Protein AF-A0A947BK69-F1 (afdb_monomer)

Nearest PDB structures (foldseek):
  6e18-assembly1_A  TM=4.784E-01  e=8.591E+00  Chlamydomonas reinhardtii
  7s01-assembly1_c  TM=2.244E-01  e=2.567E+00  Bacillus phage AR9
  7yo5-assembly1_B  TM=2.007E-01  e=5.629E+00  Homo sapiens

Mean predicted aligned error: 13.95 Å

pLDDT: mean 77.67, std 15.51, range [32.97, 96.19]

Structure (mmCIF, N/CA/C/O backbone):
data_AF-A0A947BK69-F1
#
_entry.id   AF-A0A947BK69-F1
#
loop_
_atom_site.group_PDB
_atom_site.id
_atom_site.type_symbol
_atom_site.label_atom_id
_atom_site.label_alt_id
_atom_site.label_comp_id
_atom_site.label_asym_id
_atom_site.label_entity_id
_atom_site.label_seq_id
_atom_site.pdbx_PDB_ins_code
_atom_site.Cartn_x
_atom_site.Cartn_y
_atom_site.Cartn_z
_atom_site.occupancy
_atom_site.B_iso_or_equiv
_atom_site.auth_seq_id
_atom_site.auth_comp_id
_atom_site.auth_asym_id
_atom_site.auth_atom_id
_atom_site.pdbx_PDB_model_num
ATOM 1 N N . MET A 1 1 ? 27.038 9.697 -38.329 1.00 63.16 1 MET A N 1
ATOM 2 C CA . MET A 1 1 ? 27.499 10.949 -37.686 1.00 63.16 1 MET A CA 1
ATOM 3 C C . MET A 1 1 ? 26.611 11.322 -36.499 1.00 63.16 1 MET A C 1
ATOM 5 O O . MET A 1 1 ? 27.131 11.434 -35.401 1.00 63.16 1 MET A O 1
ATOM 9 N N . TRP A 1 2 ? 25.287 11.364 -36.684 1.00 84.88 2 TRP A N 1
ATOM 10 C CA . TRP A 1 2 ? 24.304 11.754 -35.661 1.00 84.88 2 TRP A CA 1
ATOM 11 C C . TRP A 1 2 ? 24.394 11.018 -34.306 1.00 84.88 2 TRP A C 1
ATOM 13 O O . TRP A 1 2 ? 24.417 11.670 -33.269 1.00 84.88 2 TRP A O 1
ATOM 23 N N . LEU A 1 3 ? 24.540 9.686 -34.290 1.00 87.12 3 LEU A N 1
ATOM 24 C CA . LEU A 1 3 ? 24.604 8.916 -33.034 1.00 87.12 3 LEU A CA 1
ATOM 25 C C . LEU A 1 3 ? 25.817 9.278 -32.157 1.00 87.12 3 LEU A C 1
ATOM 27 O O . LEU A 1 3 ? 25.705 9.318 -30.937 1.00 87.12 3 LEU A O 1
ATOM 31 N N . LYS A 1 4 ? 26.970 9.574 -32.772 1.00 90.00 4 LYS A N 1
ATOM 32 C CA . LYS A 1 4 ? 28.172 9.988 -32.032 1.00 90.00 4 LYS A CA 1
ATOM 33 C C . LYS A 1 4 ? 27.940 11.341 -31.363 1.00 90.00 4 LYS A C 1
ATOM 35 O O . LYS A 1 4 ? 28.176 11.471 -30.171 1.00 90.00 4 LYS A O 1
ATOM 40 N N . THR A 1 5 ? 27.403 12.306 -32.111 1.00 91.06 5 THR A N 1
ATOM 41 C CA . THR A 1 5 ? 27.054 13.632 -31.585 1.00 91.06 5 THR A CA 1
ATOM 42 C C . THR A 1 5 ? 26.039 13.534 -30.449 1.00 91.06 5 THR A C 1
ATOM 44 O O . THR A 1 5 ? 26.241 14.149 -29.408 1.00 91.06 5 THR A O 1
ATOM 47 N N . TYR A 1 6 ? 24.992 12.718 -30.615 1.00 91.38 6 TYR A N 1
ATOM 48 C CA . TYR A 1 6 ? 23.995 12.472 -29.574 1.00 91.38 6 TYR A CA 1
ATOM 49 C C . TYR A 1 6 ? 24.637 11.959 -28.278 1.00 91.38 6 TYR A C 1
ATOM 51 O O . TYR A 1 6 ? 24.407 12.534 -27.216 1.00 91.38 6 TYR A O 1
ATOM 59 N N . LEU A 1 7 ? 25.482 10.926 -28.362 1.00 92.44 7 LEU A N 1
ATOM 60 C CA . LEU A 1 7 ? 26.158 10.350 -27.194 1.00 92.44 7 LEU A CA 1
ATOM 61 C C . LEU A 1 7 ? 27.117 11.338 -26.526 1.00 92.44 7 LEU A C 1
ATOM 63 O O . LEU A 1 7 ? 27.185 11.383 -25.304 1.00 92.44 7 LEU A O 1
ATOM 67 N N . THR A 1 8 ? 27.838 12.150 -27.300 1.00 92.88 8 THR A N 1
ATOM 68 C CA . THR A 1 8 ? 28.740 13.163 -26.739 1.00 92.88 8 THR A CA 1
ATOM 69 C C . THR A 1 8 ? 27.967 14.252 -25.998 1.00 92.88 8 THR A C 1
ATOM 71 O O . THR A 1 8 ? 28.313 14.577 -24.867 1.00 92.88 8 THR A O 1
ATOM 74 N N . VAL A 1 9 ? 26.901 14.791 -26.598 1.00 92.56 9 VAL A N 1
ATOM 75 C CA . VAL A 1 9 ? 26.090 15.851 -25.977 1.00 92.56 9 VAL A CA 1
ATOM 76 C C . VAL A 1 9 ? 25.384 15.332 -24.725 1.00 92.56 9 VAL A C 1
ATOM 78 O O . VAL A 1 9 ? 25.485 15.950 -23.667 1.00 92.56 9 VAL A O 1
ATOM 81 N N . THR A 1 10 ? 24.718 14.178 -24.821 1.00 92.12 10 THR A N 1
ATOM 82 C CA . THR A 1 10 ? 24.014 13.579 -23.676 1.00 92.12 10 THR A CA 1
ATOM 83 C C . THR A 1 10 ? 24.971 13.105 -22.588 1.00 92.12 10 THR A C 1
ATOM 85 O O . THR A 1 10 ? 24.663 13.270 -21.414 1.00 92.12 10 THR A O 1
ATOM 88 N N . GLY A 1 11 ? 26.159 12.609 -22.943 1.00 91.88 11 GLY A N 1
ATOM 89 C CA . GLY A 1 11 ? 27.191 12.210 -21.984 1.00 91.88 11 GLY A CA 1
ATOM 90 C C . GLY A 1 11 ? 27.771 13.389 -21.202 1.00 91.88 11 GLY A C 1
ATOM 91 O O . GLY A 1 11 ? 27.874 13.318 -19.979 1.00 91.88 11 GLY A O 1
ATOM 92 N N . ILE A 1 12 ? 28.088 14.502 -21.877 1.00 93.69 12 ILE A N 1
ATOM 93 C CA . ILE A 1 12 ? 28.533 15.735 -21.203 1.00 93.69 12 ILE A CA 1
ATOM 94 C C . ILE A 1 12 ? 27.412 16.276 -20.307 1.00 93.69 12 ILE A C 1
ATOM 96 O O . ILE A 1 12 ? 27.657 16.604 -19.147 1.00 93.69 12 ILE A O 1
ATOM 100 N N . GLY A 1 13 ? 26.176 16.320 -20.813 1.00 90.12 13 GLY A N 1
ATOM 101 C CA . GLY A 1 13 ? 25.014 16.750 -20.036 1.00 90.12 13 GLY A CA 1
ATOM 102 C C . GLY A 1 13 ? 24.770 15.880 -18.801 1.00 90.12 13 GLY A C 1
ATOM 103 O O . GLY A 1 13 ? 24.524 16.409 -17.722 1.00 90.12 13 GLY A O 1
ATOM 104 N N . ALA A 1 14 ? 24.902 14.558 -18.932 1.00 92.19 14 ALA A N 1
ATOM 105 C CA . ALA A 1 14 ? 24.764 13.615 -17.830 1.00 92.19 14 ALA A CA 1
ATOM 106 C C . ALA A 1 14 ? 25.839 13.829 -16.759 1.00 92.19 14 ALA A C 1
ATOM 108 O O . ALA A 1 14 ? 25.525 13.861 -15.571 1.00 92.19 14 ALA A O 1
ATOM 109 N N . LEU A 1 15 ? 27.093 14.026 -17.178 1.00 93.56 15 LEU A N 1
ATOM 110 C CA . LEU A 1 15 ? 28.200 14.309 -16.269 1.00 93.56 15 LEU A CA 1
ATOM 111 C C . LEU A 1 15 ? 27.957 15.605 -15.490 1.00 93.56 15 LEU A C 1
ATOM 113 O O . LEU A 1 15 ? 28.126 15.617 -14.275 1.00 93.56 15 LEU A O 1
ATOM 117 N N . LEU A 1 16 ? 27.506 16.669 -16.159 1.00 91.44 16 LEU A N 1
ATOM 118 C CA . LEU A 1 16 ? 27.169 17.934 -15.502 1.00 91.44 16 LEU A CA 1
ATOM 119 C C . LEU A 1 16 ? 25.990 17.788 -14.533 1.00 91.44 16 LEU A C 1
ATOM 121 O O . LEU A 1 16 ? 26.061 18.300 -13.419 1.00 91.44 16 LEU A O 1
ATOM 125 N N . ALA A 1 17 ? 24.936 17.070 -14.930 1.00 90.06 17 ALA A N 1
ATOM 126 C CA . ALA A 1 17 ? 23.761 16.844 -14.092 1.00 90.06 17 ALA A CA 1
ATOM 127 C C . ALA A 1 17 ? 24.101 16.064 -12.810 1.00 90.06 17 ALA A C 1
ATOM 129 O O . ALA A 1 17 ? 23.580 16.380 -11.742 1.00 90.06 17 ALA A O 1
ATOM 130 N N . LEU A 1 18 ? 24.990 15.069 -12.907 1.00 90.00 18 LEU A N 1
ATOM 131 C CA . LEU A 1 18 ? 25.420 14.253 -11.770 1.00 90.00 18 LEU A CA 1
ATOM 132 C C . LEU A 1 18 ? 26.462 14.961 -10.892 1.00 90.00 18 LEU A C 1
ATOM 134 O O . LEU A 1 18 ? 26.387 14.866 -9.670 1.00 90.00 18 LEU A O 1
ATOM 138 N N . ALA A 1 19 ? 27.420 15.675 -11.492 1.00 92.12 19 ALA A N 1
ATOM 139 C CA . ALA A 1 19 ? 28.472 16.381 -10.758 1.00 92.12 19 ALA A CA 1
ATOM 140 C C . ALA A 1 19 ? 27.959 17.654 -10.068 1.00 92.12 19 ALA A C 1
ATOM 142 O O . ALA A 1 19 ? 28.437 18.008 -8.991 1.00 92.12 19 ALA A O 1
ATOM 143 N N . PHE A 1 20 ? 26.968 18.328 -10.661 1.00 92.88 20 PHE A N 1
ATOM 144 C CA . PHE A 1 20 ? 26.395 19.570 -10.145 1.00 92.88 20 PHE A CA 1
ATOM 145 C C . PHE A 1 20 ? 24.858 19.494 -10.081 1.00 92.88 20 PHE A C 1
ATOM 147 O O . PHE A 1 20 ? 24.175 20.184 -10.844 1.00 92.88 20 PHE A O 1
ATOM 154 N N . PRO A 1 21 ? 24.277 18.724 -9.137 1.00 86.75 21 PRO A N 1
ATOM 155 C CA . PRO A 1 21 ? 22.821 18.556 -9.031 1.00 86.75 21 PRO A CA 1
ATOM 156 C C . PRO A 1 21 ? 22.069 19.880 -8.843 1.00 86.75 21 PRO A C 1
ATOM 158 O O . PRO A 1 21 ? 20.949 20.050 -9.325 1.00 86.75 21 PRO A O 1
ATOM 161 N N . TRP A 1 22 ? 22.710 20.859 -8.194 1.00 87.75 22 TRP A N 1
ATOM 162 C CA . TRP A 1 22 ? 22.161 22.203 -8.011 1.00 87.75 22 TRP A CA 1
ATOM 163 C C . TRP A 1 22 ? 21.864 22.917 -9.337 1.00 87.75 22 TRP A C 1
ATOM 165 O O . TRP A 1 22 ? 20.921 23.698 -9.410 1.00 87.75 22 TRP A O 1
ATOM 175 N N . LEU A 1 23 ? 22.611 22.619 -10.406 1.00 86.62 23 LEU A N 1
ATOM 176 C CA . LEU A 1 23 ? 22.393 23.208 -11.729 1.00 86.62 23 LEU A CA 1
ATOM 177 C C . LEU A 1 23 ? 21.042 22.779 -12.323 1.00 86.62 23 LEU A C 1
ATOM 179 O O . LEU A 1 23 ? 20.349 23.594 -12.927 1.00 86.62 23 LEU A O 1
ATOM 183 N N . VAL A 1 24 ? 20.649 21.517 -12.111 1.00 84.38 24 VAL A N 1
ATOM 184 C CA . VAL A 1 24 ? 19.343 20.982 -12.534 1.00 84.38 24 VAL A CA 1
ATOM 185 C C . VAL A 1 24 ? 18.223 21.671 -11.759 1.00 84.38 24 VAL A C 1
ATOM 187 O O . VAL A 1 24 ? 17.235 22.097 -12.353 1.00 84.38 24 VAL A O 1
ATOM 190 N N . ILE A 1 25 ? 18.406 21.836 -10.445 1.00 86.50 25 ILE A N 1
ATOM 191 C CA . ILE A 1 25 ? 17.441 22.494 -9.557 1.00 86.50 25 ILE A CA 1
ATOM 192 C C . ILE A 1 25 ? 17.257 23.960 -9.967 1.00 86.50 25 ILE A C 1
ATOM 194 O O . ILE A 1 25 ? 16.141 24.377 -10.264 1.00 86.50 25 ILE A O 1
ATOM 198 N N . MET A 1 26 ? 18.345 24.727 -10.063 1.00 86.31 26 MET A N 1
ATOM 199 C CA . MET A 1 26 ? 18.310 26.130 -10.496 1.00 86.31 26 MET A CA 1
ATOM 200 C C . MET A 1 26 ? 17.734 26.281 -11.902 1.00 86.31 26 MET A C 1
ATOM 202 O O . MET A 1 26 ? 16.948 27.194 -12.144 1.00 86.31 26 MET A O 1
ATOM 206 N N . GLY A 1 27 ? 18.079 25.366 -12.812 1.00 82.69 27 GLY A N 1
ATOM 207 C CA . GLY A 1 27 ? 17.488 25.297 -14.141 1.00 82.69 27 GLY A CA 1
ATOM 208 C C . GLY A 1 27 ? 15.975 25.138 -14.059 1.00 82.69 27 GLY A C 1
ATOM 209 O O . GLY A 1 27 ? 15.256 25.931 -14.646 1.00 82.69 27 GLY A O 1
ATOM 210 N N . MET A 1 28 ? 15.479 24.188 -13.269 1.00 85.50 28 MET A N 1
ATOM 211 C CA . MET A 1 28 ? 14.044 23.937 -13.135 1.00 85.50 28 MET A CA 1
ATOM 212 C C . MET A 1 28 ? 13.287 25.113 -12.497 1.00 85.50 28 MET A C 1
ATOM 214 O O . MET A 1 28 ? 12.152 25.375 -12.887 1.00 85.50 28 MET A O 1
ATOM 218 N N . PHE A 1 29 ? 13.921 25.850 -11.578 1.00 84.38 29 PHE A N 1
ATOM 219 C CA . PHE A 1 29 ? 13.337 27.039 -10.946 1.00 84.38 29 PHE A CA 1
ATOM 220 C C . PHE A 1 29 ? 13.377 28.300 -11.823 1.00 84.38 29 PHE A C 1
ATOM 222 O O . PHE A 1 29 ? 12.406 29.051 -11.826 1.00 84.38 29 PHE A O 1
ATOM 229 N N . MET A 1 30 ? 14.466 28.562 -12.559 1.00 82.25 30 MET A N 1
ATOM 230 C CA . MET A 1 30 ? 14.578 29.769 -13.396 1.00 82.25 30 MET A CA 1
ATOM 231 C C . MET A 1 30 ? 13.942 29.593 -14.777 1.00 82.25 30 MET A C 1
ATOM 233 O O . MET A 1 30 ? 13.304 30.514 -15.277 1.00 82.25 30 MET A O 1
ATOM 237 N N . LEU A 1 31 ? 14.125 28.427 -15.402 1.00 77.00 31 LEU A N 1
ATOM 238 C CA . LEU A 1 31 ? 13.699 28.103 -16.762 1.00 77.00 31 LEU A CA 1
ATOM 239 C C . LEU A 1 31 ? 13.379 26.598 -16.835 1.00 77.00 31 LEU A C 1
ATOM 241 O O . LEU A 1 31 ? 14.235 25.777 -17.170 1.00 77.00 31 LEU A O 1
ATOM 245 N N . VAL A 1 32 ? 12.125 26.245 -16.538 1.00 84.56 32 VAL A N 1
ATOM 246 C CA . VAL A 1 32 ? 11.612 24.861 -16.442 1.00 84.56 32 VAL A CA 1
ATOM 247 C C . VAL A 1 32 ? 12.148 23.933 -17.546 1.00 84.56 32 VAL A C 1
ATOM 249 O O . VAL A 1 32 ? 12.572 22.814 -17.262 1.00 84.56 32 VAL A O 1
ATOM 252 N N . ILE A 1 33 ? 12.187 24.404 -18.800 1.00 87.56 33 ILE A N 1
ATOM 253 C CA . ILE A 1 33 ? 12.610 23.612 -19.968 1.00 87.56 33 ILE A CA 1
ATOM 254 C C . ILE A 1 33 ? 14.108 23.222 -19.901 1.00 87.56 33 ILE A C 1
ATOM 256 O O . ILE A 1 33 ? 14.391 22.024 -19.924 1.00 87.56 33 ILE A O 1
ATOM 260 N N . PRO A 1 34 ? 15.081 24.152 -19.789 1.00 82.94 34 PRO A N 1
ATOM 261 C CA . PRO A 1 34 ? 16.492 23.823 -19.561 1.00 82.94 34 PRO A CA 1
ATOM 262 C C . PRO A 1 34 ? 16.757 22.867 -18.395 1.00 82.94 34 PRO A C 1
ATOM 264 O O . PRO A 1 34 ? 17.550 21.936 -18.546 1.00 82.94 34 PRO A O 1
ATOM 267 N N . GLY A 1 35 ? 16.084 23.067 -17.256 1.00 85.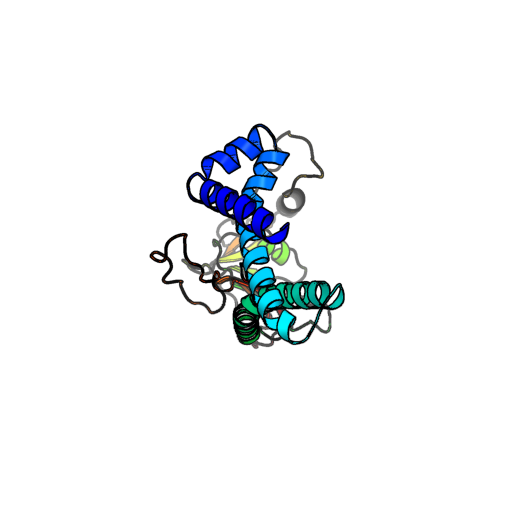12 35 GLY A N 1
ATOM 268 C CA . GLY A 1 35 ? 16.214 22.180 -16.096 1.00 85.12 35 GLY A CA 1
ATOM 269 C C . GLY A 1 35 ? 15.761 20.754 -16.401 1.00 85.12 35 GLY A C 1
ATOM 270 O O . GLY A 1 35 ? 16.471 19.797 -16.099 1.00 85.12 35 GLY A O 1
ATOM 271 N N . LEU A 1 36 ? 14.617 20.612 -17.073 1.00 89.25 36 LEU A N 1
ATOM 272 C CA . LEU A 1 36 ? 14.061 19.318 -17.461 1.00 89.25 36 LEU A CA 1
ATOM 273 C C . LEU A 1 36 ? 14.930 18.602 -18.503 1.00 89.25 36 LEU A C 1
ATOM 275 O O . LEU A 1 36 ? 15.205 17.413 -18.351 1.00 89.25 36 LEU A O 1
ATOM 279 N N . ILE A 1 37 ? 15.423 19.322 -19.518 1.00 89.06 37 ILE A N 1
ATOM 280 C CA . ILE A 1 37 ? 16.342 18.766 -20.523 1.00 89.06 37 ILE A CA 1
ATOM 281 C C . ILE A 1 37 ? 17.592 18.219 -19.835 1.00 89.06 37 ILE A C 1
ATOM 283 O O . ILE A 1 37 ? 17.970 17.076 -20.083 1.00 89.06 37 ILE A O 1
ATOM 287 N N . LEU A 1 38 ? 18.211 19.006 -18.952 1.00 88.94 38 LEU A N 1
ATOM 288 C CA . LEU A 1 38 ? 19.420 18.593 -18.249 1.00 88.94 38 LEU A CA 1
ATOM 289 C C . LEU A 1 38 ? 19.161 17.418 -17.296 1.00 88.94 38 LEU A C 1
ATOM 291 O O . LEU A 1 38 ? 19.954 16.480 -17.262 1.00 88.94 38 LEU A O 1
ATOM 295 N N . GLY A 1 39 ? 18.034 17.429 -16.580 1.00 88.06 39 GLY A N 1
ATOM 296 C CA . GLY A 1 39 ? 17.620 16.330 -15.706 1.00 88.06 39 GLY A CA 1
ATOM 297 C C . GLY A 1 39 ? 17.385 15.014 -16.456 1.00 88.06 39 GLY A C 1
ATOM 298 O O . GLY A 1 39 ? 17.632 13.943 -15.909 1.00 88.06 39 GLY A O 1
ATOM 299 N N . MET A 1 40 ? 16.976 15.073 -17.727 1.00 92.44 40 MET A N 1
ATOM 300 C CA . MET A 1 40 ? 16.801 13.890 -18.576 1.00 92.44 40 MET A CA 1
ATOM 301 C C . MET A 1 40 ? 18.101 13.382 -19.218 1.00 92.44 40 MET A C 1
ATOM 303 O O . MET A 1 40 ? 18.118 12.246 -19.695 1.00 92.44 40 MET A O 1
ATOM 307 N N . MET A 1 41 ? 19.190 14.163 -19.234 1.00 92.44 41 MET A N 1
ATOM 308 C CA . MET A 1 41 ? 20.443 13.789 -19.915 1.00 92.44 41 MET A CA 1
ATOM 309 C C . MET A 1 41 ? 21.052 12.462 -19.431 1.00 92.44 41 MET A C 1
ATOM 311 O O . MET A 1 41 ? 21.413 11.659 -20.294 1.00 92.44 41 MET A O 1
ATOM 315 N N . PRO A 1 42 ? 21.131 12.157 -18.116 1.00 92.31 42 PRO A N 1
ATOM 316 C CA . PRO A 1 42 ? 21.613 10.855 -17.645 1.00 92.31 42 PRO A CA 1
ATOM 317 C C . PRO A 1 42 ? 20.817 9.678 -18.215 1.00 92.31 42 PRO A C 1
ATOM 319 O O . PRO A 1 42 ? 21.396 8.717 -18.723 1.00 92.31 42 PRO A O 1
ATOM 322 N N . THR A 1 43 ? 19.488 9.780 -18.208 1.00 91.94 43 THR A N 1
ATOM 323 C CA . THR A 1 43 ? 18.600 8.753 -18.762 1.00 91.94 43 THR A CA 1
ATOM 324 C C . THR A 1 43 ? 18.769 8.647 -20.277 1.00 91.94 43 THR A C 1
ATOM 326 O O . THR A 1 43 ? 18.975 7.556 -20.804 1.00 91.94 43 THR A O 1
ATOM 329 N N . ALA A 1 44 ? 18.757 9.775 -20.990 1.00 92.50 44 ALA A N 1
ATOM 330 C CA . ALA A 1 44 ? 18.924 9.826 -22.441 1.00 92.50 44 ALA A CA 1
ATOM 331 C C . ALA A 1 44 ? 20.266 9.224 -22.898 1.00 92.50 44 ALA A C 1
ATOM 333 O O . ALA A 1 44 ? 20.320 8.518 -23.911 1.00 92.50 44 ALA A O 1
ATOM 334 N N . PHE A 1 45 ? 21.337 9.458 -22.133 1.00 94.94 45 PHE A N 1
ATOM 335 C CA . PHE A 1 45 ? 22.656 8.886 -22.379 1.00 94.94 45 PHE A CA 1
ATOM 336 C C . PHE A 1 45 ? 22.669 7.366 -22.182 1.00 94.94 45 PHE A C 1
ATOM 338 O O . PHE A 1 45 ? 23.142 6.647 -23.063 1.00 94.94 45 PHE A O 1
ATOM 345 N N . LEU A 1 46 ? 22.093 6.862 -21.082 1.00 94.50 46 LEU A N 1
ATOM 346 C CA . LEU A 1 46 ? 21.993 5.420 -20.819 1.00 94.50 46 LEU A CA 1
ATOM 347 C C . LEU A 1 46 ? 21.214 4.688 -21.919 1.00 94.50 46 LEU A C 1
ATOM 349 O O . LEU A 1 46 ? 21.694 3.686 -22.450 1.00 94.50 46 LEU A O 1
ATOM 353 N N . TYR A 1 47 ? 20.055 5.218 -22.319 1.00 93.62 47 TYR A N 1
ATOM 354 C CA . TYR A 1 47 ? 19.285 4.670 -23.439 1.00 93.62 47 TYR A CA 1
ATOM 355 C C . TYR A 1 47 ? 20.087 4.711 -24.745 1.00 93.62 47 TYR A C 1
ATOM 357 O O . TYR A 1 47 ? 20.085 3.744 -25.506 1.00 93.62 47 TYR A O 1
ATOM 365 N N . GLY A 1 48 ? 20.829 5.796 -24.982 1.00 93.50 48 GLY A N 1
ATOM 366 C CA . GLY A 1 48 ? 21.720 5.937 -26.129 1.00 93.50 48 GLY A CA 1
ATOM 367 C C . GLY A 1 48 ? 22.830 4.893 -26.182 1.00 93.50 48 GLY A C 1
ATOM 368 O O . GLY A 1 48 ? 23.098 4.349 -27.253 1.00 93.50 48 GLY A O 1
ATOM 369 N N . LEU A 1 49 ? 23.480 4.613 -25.049 1.00 95.69 49 LEU A N 1
ATOM 370 C CA . LEU A 1 49 ? 24.556 3.625 -24.955 1.00 95.69 49 LEU A CA 1
ATOM 371 C C . LEU A 1 49 ? 24.050 2.217 -25.262 1.00 95.69 49 LEU A C 1
ATOM 373 O O . LEU A 1 49 ? 24.645 1.518 -26.084 1.00 95.69 49 LEU A O 1
ATOM 377 N N . VAL A 1 50 ? 22.930 1.825 -24.648 1.00 95.25 50 VAL A N 1
ATOM 378 C CA . VAL A 1 50 ? 22.309 0.516 -24.887 1.00 95.25 50 VAL A CA 1
ATOM 379 C C . VAL A 1 50 ? 21.870 0.399 -26.348 1.00 95.25 50 VAL A C 1
ATOM 381 O O . VAL A 1 50 ? 22.209 -0.582 -27.010 1.00 95.25 50 VAL A O 1
ATOM 384 N N . PHE A 1 51 ? 21.223 1.432 -26.897 1.00 95.19 51 PHE A N 1
ATOM 385 C CA . PHE A 1 51 ? 20.842 1.475 -28.309 1.00 95.19 51 PHE A CA 1
ATOM 386 C C . PHE A 1 51 ? 22.044 1.351 -29.246 1.00 95.19 51 PHE A C 1
ATOM 388 O O . PHE A 1 51 ? 22.004 0.580 -30.204 1.00 95.19 51 PHE A O 1
ATOM 395 N N . ALA A 1 52 ? 23.129 2.083 -28.982 1.00 94.50 52 ALA A N 1
ATOM 396 C CA . ALA A 1 52 ? 24.338 2.029 -29.793 1.00 94.50 52 ALA A CA 1
ATOM 397 C C . ALA A 1 52 ? 24.986 0.638 -29.757 1.00 94.50 52 ALA A C 1
ATOM 399 O O . ALA A 1 52 ? 25.373 0.129 -30.810 1.00 94.50 52 ALA A O 1
ATOM 400 N N . GLY A 1 53 ? 25.053 0.013 -28.577 1.00 94.50 53 GLY A N 1
ATOM 401 C CA . GLY A 1 53 ? 25.569 -1.345 -28.406 1.00 94.50 53 GLY A CA 1
ATOM 402 C C . GLY A 1 53 ? 24.733 -2.381 -29.156 1.00 94.50 53 GLY A C 1
ATOM 403 O O . GLY A 1 53 ? 25.267 -3.150 -29.953 1.00 94.50 53 GLY A O 1
ATOM 404 N N . ILE A 1 54 ? 23.410 -2.353 -28.984 1.00 94.69 54 ILE A N 1
ATOM 405 C CA . ILE A 1 54 ? 22.497 -3.274 -29.673 1.00 94.69 54 ILE A CA 1
ATOM 406 C C . ILE A 1 54 ? 22.546 -3.063 -31.189 1.00 94.69 54 ILE A C 1
ATOM 408 O O . ILE A 1 54 ? 22.636 -4.026 -31.948 1.00 94.69 54 ILE A O 1
ATOM 412 N N . ARG A 1 55 ? 22.524 -1.808 -31.651 1.00 94.31 55 ARG A N 1
ATOM 413 C CA . ARG A 1 55 ? 22.635 -1.480 -33.076 1.00 94.31 55 ARG A CA 1
ATOM 414 C C . ARG A 1 55 ? 23.957 -1.977 -33.657 1.00 94.31 55 ARG A C 1
ATOM 416 O O . ARG A 1 55 ? 23.960 -2.471 -34.780 1.00 94.31 55 ARG A O 1
ATOM 423 N N . PHE A 1 56 ? 25.067 -1.843 -32.931 1.00 94.12 56 PHE A N 1
ATOM 424 C CA . PHE A 1 56 ? 26.364 -2.362 -33.365 1.00 94.12 56 PHE A CA 1
ATOM 425 C C . PHE A 1 56 ? 26.313 -3.884 -33.547 1.00 94.12 56 PHE A C 1
ATOM 427 O O . PHE A 1 56 ? 26.681 -4.374 -34.612 1.00 94.12 56 PHE A O 1
ATOM 434 N N . LEU A 1 57 ? 25.753 -4.615 -32.580 1.00 93.44 57 LEU A N 1
ATOM 435 C CA . LEU A 1 57 ? 25.593 -6.070 -32.664 1.00 93.44 57 LEU A CA 1
ATOM 436 C C . LEU A 1 57 ? 24.696 -6.491 -33.840 1.00 93.44 57 LEU A C 1
ATOM 438 O O . LEU A 1 57 ? 25.090 -7.323 -34.657 1.00 93.44 57 LEU A O 1
ATOM 442 N N . LEU A 1 58 ? 23.521 -5.870 -33.978 1.00 93.06 58 LEU A N 1
ATOM 443 C CA . LEU A 1 58 ? 22.549 -6.184 -35.030 1.00 93.06 58 LEU A CA 1
ATOM 444 C C . LEU A 1 58 ? 23.010 -5.764 -36.430 1.00 93.06 58 LEU A C 1
ATOM 446 O O . LEU A 1 58 ? 22.498 -6.295 -37.413 1.00 93.06 58 LEU A O 1
ATOM 450 N N . SER A 1 59 ? 23.969 -4.839 -36.546 1.00 91.62 59 SER A N 1
ATOM 451 C CA . SER A 1 59 ? 24.457 -4.357 -37.847 1.00 91.62 59 SER A CA 1
ATOM 452 C C . SER A 1 59 ? 25.169 -5.423 -38.683 1.00 91.62 59 SER A C 1
ATOM 454 O O . SER A 1 59 ? 25.361 -5.234 -39.880 1.00 91.62 59 SER A O 1
ATOM 456 N N . THR A 1 60 ? 25.523 -6.550 -38.062 1.00 92.56 60 THR A N 1
ATOM 457 C CA . THR A 1 60 ? 26.084 -7.725 -38.738 1.00 92.56 60 THR A CA 1
ATOM 458 C C . THR A 1 60 ? 25.041 -8.509 -39.541 1.00 92.56 60 THR A C 1
ATOM 460 O O . THR A 1 60 ? 25.408 -9.211 -40.479 1.00 92.56 60 THR A O 1
ATOM 463 N N . VAL A 1 61 ? 23.752 -8.377 -39.203 1.00 93.00 61 VAL A N 1
ATOM 464 C CA . VAL A 1 61 ? 22.646 -9.154 -39.796 1.00 93.00 61 VAL A CA 1
ATOM 465 C C . VAL A 1 61 ? 21.603 -8.257 -40.468 1.00 93.00 61 VAL A C 1
ATOM 467 O O . VAL A 1 61 ? 21.006 -8.634 -41.472 1.00 93.00 61 VAL A O 1
ATOM 470 N N . LEU A 1 62 ? 21.370 -7.061 -39.926 1.00 92.69 62 LEU A N 1
ATOM 471 C CA . LEU A 1 62 ? 20.362 -6.113 -40.394 1.00 92.69 62 LEU A CA 1
ATOM 472 C C . LEU A 1 62 ? 21.016 -4.825 -40.893 1.00 92.69 62 LEU A C 1
ATOM 474 O O . LEU A 1 62 ? 21.992 -4.335 -40.329 1.00 92.69 62 LEU A O 1
ATOM 478 N N . SER A 1 63 ? 20.404 -4.198 -41.893 1.00 91.00 63 SER A N 1
ATOM 479 C CA . SER A 1 63 ? 20.818 -2.893 -42.416 1.00 91.00 63 SER A CA 1
ATOM 480 C C . SER A 1 63 ? 19.624 -1.961 -42.625 1.00 91.00 63 SER A C 1
ATOM 482 O O . SER A 1 63 ? 18.472 -2.388 -42.614 1.00 91.00 63 SER A O 1
ATOM 484 N N . GLY A 1 64 ? 19.887 -0.667 -42.826 1.00 90.25 64 GLY A N 1
ATOM 485 C CA . GL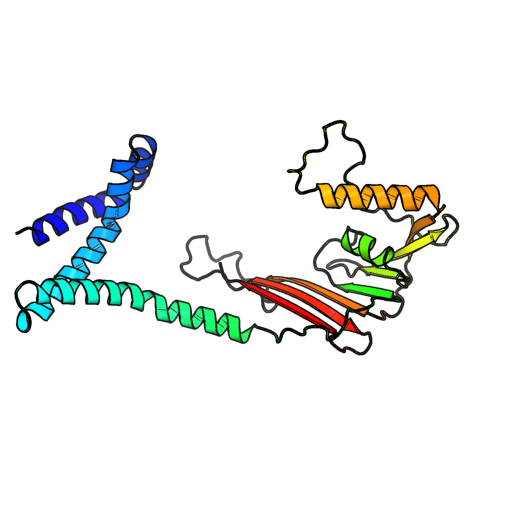Y A 1 64 ? 18.850 0.319 -43.151 1.00 90.25 64 GLY A CA 1
ATOM 486 C C . GLY A 1 64 ? 17.862 0.595 -42.008 1.00 90.25 64 GLY A C 1
ATOM 487 O O . GLY A 1 64 ? 18.241 0.634 -40.836 1.00 90.25 64 GLY A O 1
ATOM 488 N N . ALA A 1 65 ? 16.595 0.835 -42.353 1.00 90.00 65 ALA A N 1
ATOM 489 C CA . ALA A 1 65 ? 15.535 1.143 -41.389 1.00 90.00 65 ALA A CA 1
ATOM 490 C C . ALA A 1 65 ? 15.218 -0.008 -40.403 1.00 90.00 65 ALA A C 1
ATOM 492 O O . ALA A 1 65 ? 15.117 0.282 -39.207 1.00 90.00 65 ALA A O 1
ATOM 493 N N . PRO A 1 66 ? 15.151 -1.291 -40.826 1.00 92.94 66 PRO A N 1
ATOM 494 C CA . PRO A 1 66 ? 14.914 -2.417 -39.916 1.00 92.94 66 PRO A CA 1
ATOM 495 C C . PRO A 1 66 ? 15.918 -2.506 -38.765 1.00 92.94 66 PRO A C 1
ATOM 497 O O . PRO A 1 66 ? 15.530 -2.782 -37.634 1.00 92.94 66 PRO A O 1
ATOM 500 N N . LEU A 1 67 ? 17.194 -2.195 -39.022 1.00 92.62 67 LEU A N 1
ATOM 501 C CA . LEU A 1 67 ? 18.236 -2.170 -37.993 1.00 92.62 67 LEU A CA 1
ATOM 502 C C . LEU A 1 67 ? 17.923 -1.162 -36.874 1.00 92.62 67 LEU A C 1
ATOM 504 O O . LEU A 1 67 ? 18.099 -1.467 -35.699 1.00 92.62 67 LEU A O 1
ATOM 508 N N . ASN A 1 68 ? 17.461 0.042 -37.229 1.00 92.25 68 ASN A N 1
ATOM 509 C CA . ASN A 1 68 ? 17.125 1.070 -36.239 1.00 92.25 68 ASN A CA 1
ATOM 510 C C . ASN A 1 68 ? 15.898 0.683 -35.412 1.00 92.25 68 ASN A C 1
ATOM 512 O O . ASN A 1 68 ? 15.904 0.870 -34.199 1.00 92.25 68 ASN A O 1
ATOM 516 N N . ILE A 1 69 ? 14.870 0.131 -36.061 1.00 93.88 69 ILE A N 1
ATOM 517 C CA . ILE A 1 69 ? 13.635 -0.293 -35.394 1.00 93.88 69 ILE A CA 1
ATOM 518 C C . ILE A 1 69 ? 13.931 -1.444 -34.429 1.00 93.88 69 ILE A C 1
ATOM 520 O O . ILE A 1 69 ? 13.583 -1.360 -33.254 1.00 93.88 69 ILE A O 1
ATOM 524 N N . ALA A 1 70 ? 14.635 -2.480 -34.894 1.00 94.19 70 ALA A N 1
ATOM 525 C CA . ALA A 1 70 ? 14.998 -3.626 -34.066 1.00 94.19 70 ALA A CA 1
ATOM 526 C C . ALA A 1 70 ? 15.858 -3.207 -32.864 1.00 94.19 70 ALA A C 1
ATOM 528 O O . ALA A 1 70 ? 15.587 -3.622 -31.739 1.00 94.19 70 ALA A O 1
ATOM 529 N N . ALA A 1 71 ? 16.843 -2.326 -33.075 1.00 92.94 71 ALA A N 1
ATOM 530 C CA . ALA A 1 71 ? 17.667 -1.812 -31.987 1.00 92.94 71 ALA A CA 1
ATOM 531 C C . ALA A 1 71 ? 16.861 -0.980 -30.974 1.00 92.94 71 ALA A C 1
ATOM 533 O O . ALA A 1 71 ? 17.085 -1.106 -29.770 1.00 92.94 71 ALA A O 1
ATOM 534 N N . ALA A 1 72 ? 15.903 -0.165 -31.429 1.00 92.62 72 ALA A N 1
ATOM 535 C CA . ALA A 1 72 ? 15.037 0.616 -30.545 1.00 92.62 72 ALA A CA 1
ATOM 536 C C . ALA A 1 72 ? 14.132 -0.285 -29.689 1.00 92.62 72 ALA A C 1
ATOM 538 O O . ALA A 1 72 ? 14.096 -0.129 -28.470 1.00 92.62 72 ALA A O 1
ATOM 539 N N . VAL A 1 73 ? 13.466 -1.268 -30.304 1.00 96.19 73 VAL A N 1
ATOM 540 C CA . VAL A 1 73 ? 12.606 -2.233 -29.596 1.00 96.19 73 VAL A CA 1
ATOM 541 C C . VAL A 1 73 ? 13.410 -3.027 -28.569 1.00 96.19 73 VAL A C 1
ATOM 543 O O . VAL A 1 73 ? 13.000 -3.140 -27.417 1.00 96.19 73 VAL A O 1
ATOM 546 N N . ALA A 1 74 ? 14.587 -3.523 -28.951 1.00 94.75 74 ALA A N 1
ATOM 547 C CA . ALA A 1 74 ? 15.450 -4.268 -28.043 1.00 94.75 74 ALA A CA 1
ATOM 548 C C . ALA A 1 74 ? 15.983 -3.397 -26.890 1.00 94.75 74 ALA A C 1
ATOM 550 O O . ALA A 1 74 ? 16.066 -3.869 -25.761 1.00 94.75 74 ALA A O 1
ATOM 551 N N . THR A 1 75 ? 16.268 -2.112 -27.130 1.00 94.69 75 THR A N 1
ATOM 552 C CA . THR A 1 75 ? 16.644 -1.173 -26.057 1.00 94.69 75 THR A CA 1
ATOM 553 C C . THR A 1 75 ? 15.515 -1.019 -25.039 1.00 94.69 75 THR A C 1
ATOM 555 O O . THR A 1 75 ? 15.755 -1.137 -23.840 1.00 94.69 75 THR A O 1
ATOM 558 N N . LEU A 1 76 ? 14.276 -0.820 -25.502 1.00 94.69 76 LEU A N 1
ATOM 559 C CA . LEU A 1 76 ? 13.109 -0.743 -24.617 1.00 94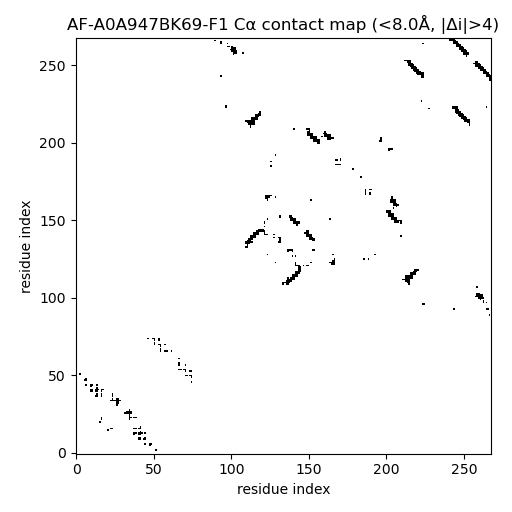.69 76 LEU A CA 1
ATOM 560 C C . LEU A 1 76 ? 12.900 -2.049 -23.841 1.00 94.69 76 LEU A C 1
ATOM 562 O O . LEU A 1 76 ? 12.637 -2.010 -22.641 1.00 94.69 76 LEU A O 1
ATOM 566 N N . ALA A 1 77 ? 13.074 -3.198 -24.499 1.00 95.12 77 ALA A N 1
ATOM 567 C CA . ALA A 1 77 ? 12.963 -4.503 -23.857 1.00 95.12 77 ALA A CA 1
ATOM 568 C C . ALA A 1 77 ? 13.991 -4.681 -22.727 1.00 95.12 77 ALA A C 1
ATOM 570 O O . ALA A 1 77 ? 13.632 -5.170 -21.661 1.00 95.12 77 ALA A O 1
ATOM 571 N N . VAL A 1 78 ? 15.239 -4.232 -22.908 1.00 94.19 78 VAL A N 1
ATOM 572 C CA . VAL A 1 78 ? 16.266 -4.284 -21.851 1.00 94.19 78 VAL A CA 1
ATOM 573 C C . VAL A 1 78 ? 15.818 -3.506 -20.614 1.00 94.19 78 VAL A C 1
ATOM 575 O O . VAL A 1 78 ? 15.790 -4.065 -19.518 1.00 94.19 78 VAL A O 1
ATOM 578 N N . PHE A 1 79 ? 15.405 -2.246 -20.775 1.00 91.56 79 PHE A N 1
ATOM 579 C CA . PHE A 1 79 ? 14.961 -1.427 -19.641 1.00 91.56 79 PHE A CA 1
ATOM 580 C C . PHE A 1 79 ? 13.652 -1.919 -19.014 1.00 91.56 79 PHE A C 1
ATOM 582 O O . PHE A 1 79 ? 13.439 -1.715 -17.821 1.00 91.56 79 PHE A O 1
ATOM 589 N N . TRP A 1 80 ? 12.805 -2.613 -19.776 1.00 92.06 80 TRP A N 1
ATOM 590 C CA . TRP A 1 80 ? 11.616 -3.277 -19.246 1.00 92.06 80 TRP A CA 1
ATOM 591 C C . TRP A 1 80 ? 11.942 -4.534 -18.430 1.00 92.06 80 TRP A C 1
ATOM 593 O O . TRP A 1 80 ? 11.270 -4.801 -17.434 1.00 92.06 80 TRP A O 1
ATOM 603 N N . VAL A 1 81 ? 12.955 -5.308 -18.836 1.00 92.81 81 VAL A N 1
ATOM 604 C CA . VAL A 1 81 ? 13.336 -6.584 -18.205 1.00 92.81 81 VAL A CA 1
ATOM 605 C C . VAL A 1 81 ? 14.107 -6.378 -16.902 1.00 92.81 81 VAL A C 1
ATOM 607 O O . VAL A 1 81 ? 13.871 -7.115 -15.949 1.00 92.81 81 VAL A O 1
ATOM 610 N N . ILE A 1 82 ? 14.981 -5.368 -16.828 1.00 90.38 82 ILE A N 1
ATOM 611 C CA . ILE A 1 82 ? 15.804 -5.079 -15.638 1.00 90.38 82 ILE A CA 1
ATOM 612 C C . ILE A 1 82 ? 14.996 -5.057 -14.320 1.00 90.38 82 ILE A C 1
ATOM 614 O O . ILE A 1 82 ? 15.421 -5.722 -13.376 1.00 90.38 82 ILE A O 1
ATOM 618 N N . PRO A 1 83 ? 13.843 -4.364 -14.208 1.00 87.12 83 PRO A N 1
ATOM 619 C CA . PRO A 1 83 ? 13.077 -4.336 -12.960 1.00 87.12 83 PRO A CA 1
ATOM 620 C C . PRO A 1 83 ? 12.228 -5.596 -12.695 1.00 87.12 83 PRO A C 1
ATOM 622 O O . PRO A 1 83 ? 11.688 -5.728 -11.596 1.00 87.12 83 PRO A O 1
ATOM 625 N N . GLN A 1 84 ? 12.081 -6.525 -13.653 1.00 88.19 84 GLN A N 1
ATOM 626 C CA . GLN A 1 84 ? 11.157 -7.666 -13.513 1.00 88.19 84 GLN A CA 1
ATOM 627 C C . GLN A 1 84 ? 11.495 -8.604 -12.346 1.00 88.19 84 GLN A C 1
ATOM 629 O O . GLN A 1 84 ? 10.569 -8.949 -11.618 1.00 88.19 84 GLN A O 1
ATOM 634 N N . PRO A 1 85 ? 12.760 -9.004 -12.098 1.00 85.75 85 PRO A N 1
ATOM 635 C CA . PRO A 1 85 ? 13.070 -9.917 -10.998 1.00 85.75 85 PRO A CA 1
ATOM 636 C C . PRO A 1 85 ? 12.706 -9.333 -9.630 1.00 85.75 85 PRO A C 1
ATOM 638 O O . PRO A 1 85 ? 12.111 -10.021 -8.807 1.00 85.75 85 PRO A O 1
ATOM 641 N N . ALA A 1 86 ? 12.998 -8.046 -9.411 1.00 80.25 86 ALA A N 1
ATOM 642 C CA . ALA A 1 86 ? 12.646 -7.354 -8.173 1.00 80.25 86 ALA A CA 1
ATOM 643 C C . ALA A 1 86 ? 11.124 -7.249 -8.001 1.00 80.25 86 ALA A C 1
ATOM 645 O O . ALA A 1 86 ? 10.603 -7.514 -6.921 1.00 80.25 86 ALA A O 1
ATOM 646 N N . LYS A 1 87 ? 10.399 -6.930 -9.082 1.00 82.81 87 LYS A N 1
ATOM 647 C CA . LYS A 1 87 ? 8.932 -6.888 -9.077 1.00 82.81 87 LYS A CA 1
ATOM 648 C C . LYS A 1 87 ? 8.318 -8.260 -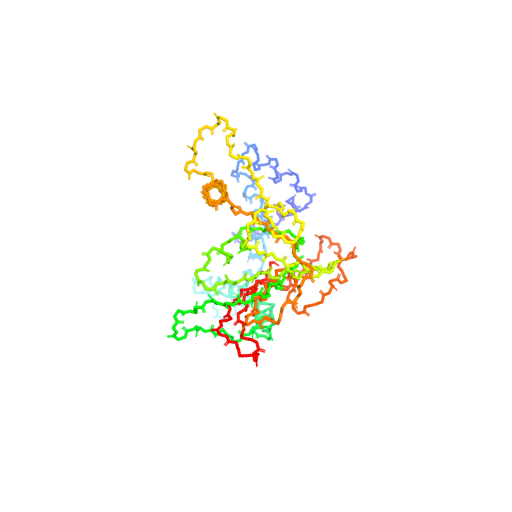8.778 1.00 82.81 87 LYS A C 1
ATOM 650 O O . LYS A 1 87 ? 7.373 -8.346 -8.003 1.00 82.81 87 LYS A O 1
ATOM 655 N N . LEU A 1 88 ? 8.845 -9.323 -9.384 1.00 86.00 88 LEU A N 1
ATOM 656 C CA . LEU A 1 88 ? 8.381 -10.692 -9.152 1.00 86.00 88 LEU A CA 1
ATOM 657 C C . LEU A 1 88 ? 8.622 -11.124 -7.703 1.00 86.00 88 LEU A C 1
ATOM 659 O O . LEU A 1 88 ? 7.717 -11.674 -7.088 1.00 86.00 88 LEU A O 1
ATOM 663 N N . ALA A 1 89 ? 9.798 -10.823 -7.147 1.00 83.81 89 ALA A N 1
ATOM 664 C CA . ALA A 1 89 ? 10.106 -11.109 -5.749 1.00 83.81 89 ALA A CA 1
ATOM 665 C C . ALA A 1 89 ? 9.167 -10.363 -4.784 1.00 83.81 89 ALA A C 1
ATOM 667 O O . ALA A 1 89 ? 8.603 -10.983 -3.889 1.00 83.81 89 ALA A O 1
ATOM 668 N N . ALA A 1 90 ? 8.934 -9.065 -5.010 1.00 76.19 90 ALA A N 1
ATOM 669 C CA . ALA A 1 90 ? 8.022 -8.266 -4.189 1.00 76.19 90 ALA A CA 1
ATOM 670 C C . ALA A 1 90 ? 6.569 -8.771 -4.261 1.00 76.19 90 ALA A C 1
ATOM 672 O O . ALA A 1 90 ? 5.871 -8.824 -3.252 1.00 76.19 90 ALA A O 1
ATOM 673 N N . ASN A 1 91 ? 6.115 -9.184 -5.448 1.00 84.19 91 ASN A N 1
ATOM 674 C CA . ASN A 1 91 ? 4.786 -9.768 -5.616 1.00 84.19 91 ASN A CA 1
ATOM 675 C C . ASN A 1 91 ? 4.654 -11.119 -4.901 1.00 84.19 91 ASN A C 1
ATOM 677 O O . ASN A 1 91 ? 3.624 -11.368 -4.286 1.00 84.19 91 ASN A O 1
ATOM 681 N N . ALA A 1 92 ? 5.685 -11.966 -4.961 1.00 85.56 92 ALA A N 1
ATOM 682 C CA . ALA A 1 92 ? 5.689 -13.253 -4.272 1.00 85.56 92 ALA A CA 1
ATOM 683 C C . ALA A 1 92 ? 5.664 -13.084 -2.743 1.00 85.56 92 ALA A C 1
ATOM 685 O O . ALA A 1 92 ? 4.963 -13.820 -2.056 1.00 85.56 92 ALA A O 1
ATOM 686 N N . GLU A 1 93 ? 6.383 -12.091 -2.210 1.00 81.38 93 GLU A N 1
ATOM 687 C CA . GLU A 1 93 ? 6.332 -11.736 -0.786 1.00 81.38 93 GLU A CA 1
ATOM 688 C C . GLU A 1 93 ? 4.929 -11.261 -0.371 1.00 81.38 93 GLU A C 1
ATOM 690 O O . GLU A 1 93 ? 4.402 -11.705 0.647 1.00 81.38 93 GLU A O 1
ATOM 695 N N . LEU A 1 94 ? 4.284 -10.423 -1.190 1.00 79.88 94 LEU A N 1
ATOM 696 C CA . LEU A 1 94 ? 2.902 -9.988 -0.964 1.00 79.88 94 LEU A CA 1
ATOM 697 C C . LEU A 1 94 ? 1.901 -11.145 -1.006 1.00 79.88 94 LEU A C 1
ATOM 699 O O . LEU A 1 94 ? 0.992 -11.194 -0.182 1.00 79.88 94 LEU A O 1
ATOM 703 N N . GLU A 1 95 ? 2.042 -12.065 -1.961 1.00 84.81 95 GLU A N 1
ATOM 704 C CA . GLU A 1 95 ? 1.188 -13.253 -2.050 1.00 84.81 95 GLU A CA 1
ATOM 705 C C . GLU A 1 95 ? 1.365 -14.178 -0.848 1.00 84.81 95 GLU A C 1
ATOM 707 O O . GLU A 1 95 ? 0.375 -14.710 -0.356 1.00 84.81 95 GLU A O 1
ATOM 712 N N . ALA A 1 96 ? 2.590 -14.332 -0.340 1.00 84.31 96 ALA A N 1
ATOM 713 C CA . ALA A 1 96 ? 2.860 -15.153 0.838 1.00 84.31 96 ALA A CA 1
ATOM 714 C C . ALA A 1 96 ? 2.236 -14.591 2.127 1.00 84.31 96 ALA A C 1
ATOM 716 O O . ALA A 1 96 ? 1.957 -15.353 3.051 1.00 84.31 96 ALA A O 1
ATOM 717 N N . LEU A 1 97 ? 2.028 -13.273 2.198 1.00 83.19 97 LEU A N 1
ATOM 718 C CA . LEU A 1 97 ? 1.406 -12.602 3.343 1.00 83.19 97 LEU A CA 1
ATOM 719 C C . LEU A 1 97 ? -0.115 -12.482 3.219 1.00 83.19 97 LEU A C 1
ATOM 721 O O . LEU A 1 97 ? -0.788 -12.310 4.230 1.00 83.19 97 LEU A O 1
ATOM 725 N N . ARG A 1 98 ? -0.654 -12.571 1.999 1.00 83.50 98 ARG A N 1
ATOM 726 C CA . ARG A 1 98 ? -2.080 -12.380 1.735 1.00 83.50 98 ARG A CA 1
ATOM 727 C C . ARG A 1 98 ? -2.913 -13.452 2.429 1.00 83.50 98 ARG A C 1
ATOM 729 O O . ARG A 1 98 ? -2.775 -14.644 2.163 1.00 83.50 98 ARG A O 1
ATOM 736 N N . GLN A 1 99 ? -3.863 -13.004 3.234 1.00 81.88 99 GLN A N 1
ATOM 737 C CA . GLN A 1 99 ? -4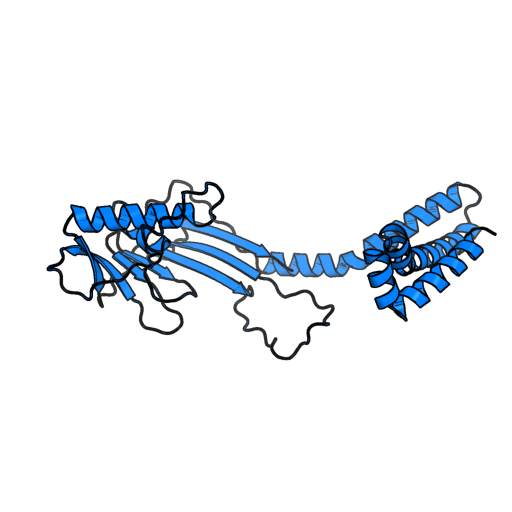.893 -13.836 3.825 1.00 81.88 99 GLN A CA 1
ATOM 738 C C . GLN A 1 99 ? -6.117 -13.914 2.908 1.00 81.88 99 GLN A C 1
ATOM 740 O O . GLN A 1 99 ? -6.421 -13.007 2.125 1.00 81.88 99 GLN A O 1
ATOM 745 N N . GLU A 1 100 ? -6.847 -15.024 3.000 1.00 85.25 100 GLU A N 1
ATOM 746 C CA . GLU A 1 100 ? -8.097 -15.186 2.265 1.00 85.25 100 GLU A CA 1
ATOM 747 C C . GLU A 1 100 ? -9.145 -14.201 2.795 1.00 85.25 100 GLU A C 1
ATOM 749 O O . GLU A 1 100 ? -9.451 -14.182 3.992 1.00 85.25 100 GLU A O 1
ATOM 754 N N . GLN A 1 101 ? -9.679 -13.370 1.897 1.00 85.31 101 GLN A N 1
ATOM 755 C CA . GLN A 1 101 ? -10.749 -12.438 2.230 1.00 85.31 101 GLN A CA 1
ATOM 756 C C . GLN A 1 101 ? -12.044 -13.213 2.459 1.00 85.31 101 GLN A C 1
ATOM 758 O O . GLN A 1 101 ? -12.485 -13.976 1.600 1.00 85.31 101 GLN A O 1
ATOM 763 N N . VAL A 1 102 ? -12.681 -12.968 3.600 1.00 86.50 102 VAL A N 1
ATOM 764 C CA . VAL A 1 102 ? -13.967 -13.570 3.946 1.00 86.50 102 VAL A CA 1
ATOM 765 C C . VAL A 1 102 ? -15.031 -12.498 3.788 1.00 86.50 102 VAL A C 1
ATOM 767 O O . VAL A 1 102 ? -15.063 -11.522 4.542 1.00 86.50 102 VAL A O 1
ATOM 770 N N . LEU A 1 103 ? -15.884 -12.660 2.777 1.00 84.38 103 LEU A N 1
ATOM 771 C CA . LEU A 1 103 ? -17.045 -11.802 2.577 1.00 84.38 103 LEU A CA 1
ATOM 772 C C . LEU A 1 103 ? -18.245 -12.398 3.317 1.00 84.38 103 LEU A C 1
ATOM 774 O O . LEU A 1 103 ? -18.534 -13.585 3.150 1.00 84.38 103 LEU A O 1
ATOM 778 N N . PRO A 1 104 ? -18.980 -11.593 4.095 1.00 80.19 104 PRO A N 1
ATOM 779 C CA . PRO A 1 104 ? -20.145 -12.091 4.795 1.00 80.19 104 PRO A CA 1
ATOM 780 C C . PRO A 1 104 ? -21.259 -12.398 3.784 1.00 80.19 104 PRO A C 1
ATOM 782 O O . PRO A 1 104 ? -21.583 -11.584 2.918 1.00 80.19 104 PRO A O 1
ATOM 785 N N . SER A 1 105 ? -21.877 -13.571 3.907 1.00 78.81 105 SER A N 1
ATOM 786 C CA . SER A 1 105 ? -22.998 -13.998 3.053 1.00 78.81 105 SER A CA 1
ATOM 787 C C . SER A 1 105 ? -24.292 -13.213 3.314 1.00 78.81 105 SER A C 1
ATOM 789 O O . SER A 1 105 ? -25.217 -13.237 2.503 1.00 78.81 105 SER A O 1
ATOM 791 N N . SER A 1 106 ? -24.363 -12.500 4.440 1.00 81.25 106 SER A N 1
ATOM 792 C CA . SER A 1 106 ? -25.460 -11.611 4.824 1.00 81.25 106 SER A CA 1
ATOM 793 C C . SER A 1 106 ? -24.942 -10.481 5.727 1.00 81.25 106 SER A C 1
ATOM 795 O O . SER A 1 106 ? -23.862 -10.622 6.299 1.00 81.25 106 SER A O 1
ATOM 797 N N . PRO A 1 107 ? -25.664 -9.353 5.880 1.00 81.50 107 PRO A N 1
ATOM 798 C CA . PRO A 1 107 ? -25.227 -8.271 6.761 1.00 81.50 107 PRO A CA 1
ATOM 799 C C . PRO A 1 107 ? -24.952 -8.768 8.188 1.00 81.50 107 PRO A C 1
ATOM 801 O O . PRO A 1 107 ? -25.845 -9.316 8.838 1.00 81.50 107 PRO A O 1
ATOM 804 N N . VAL A 1 108 ? -23.728 -8.555 8.682 1.00 82.12 108 VAL A N 1
ATOM 805 C CA . VAL A 1 108 ? -23.324 -8.958 10.036 1.00 82.12 108 VAL A CA 1
ATOM 806 C C . VAL A 1 108 ? -24.065 -8.091 11.052 1.00 82.12 108 VAL A C 1
ATOM 808 O O . VAL A 1 108 ? -23.834 -6.886 11.149 1.00 82.12 108 VAL A O 1
ATOM 811 N N . LYS A 1 109 ? -24.979 -8.700 11.809 1.00 87.06 109 LYS A N 1
ATOM 812 C CA . LYS A 1 109 ? -25.704 -8.029 12.893 1.00 87.06 109 LYS A CA 1
ATOM 813 C C . LYS A 1 109 ? -24.895 -8.137 14.180 1.00 87.06 109 LYS A C 1
ATOM 815 O O . LYS A 1 109 ? -24.959 -9.155 14.861 1.00 87.06 109 LYS A O 1
ATOM 820 N N . LEU A 1 110 ? -24.135 -7.092 14.489 1.00 86.81 110 LEU A N 1
ATOM 821 C CA . LEU A 1 110 ? -23.384 -6.997 15.739 1.00 86.81 110 LEU A CA 1
ATOM 822 C C . LEU A 1 110 ? -24.351 -6.797 16.917 1.00 86.81 110 LEU A C 1
ATOM 824 O O . LEU A 1 110 ? -25.192 -5.901 16.879 1.00 86.81 110 LEU A O 1
ATOM 828 N N . ALA A 1 111 ? -24.230 -7.630 17.950 1.00 90.94 111 ALA A N 1
ATOM 829 C CA . ALA A 1 111 ? -25.035 -7.573 19.170 1.00 90.94 111 ALA A CA 1
ATOM 830 C C . ALA A 1 111 ? -24.237 -8.114 20.369 1.00 90.94 111 ALA A C 1
ATOM 832 O O . ALA A 1 111 ? -23.240 -8.804 20.185 1.00 90.94 111 ALA A O 1
ATOM 833 N N . GLY A 1 112 ? -24.679 -7.813 21.590 1.00 90.94 112 GLY A N 1
ATOM 834 C CA . GLY A 1 112 ? -24.034 -8.273 22.819 1.00 90.94 112 GLY A CA 1
ATOM 835 C C . GLY A 1 112 ? -22.783 -7.472 23.186 1.00 90.94 112 GLY A C 1
ATOM 836 O O . GLY A 1 112 ? -22.747 -6.248 23.032 1.00 90.94 112 GLY A O 1
ATOM 837 N N . ASN A 1 113 ? -21.779 -8.149 23.731 1.00 91.75 113 ASN A N 1
ATOM 838 C CA . ASN A 1 113 ? -20.522 -7.569 24.187 1.00 91.75 113 ASN A CA 1
ATOM 839 C C . ASN A 1 113 ? -19.471 -7.662 23.082 1.00 91.75 113 ASN A C 1
ATOM 841 O O . ASN A 1 113 ? -19.191 -8.745 22.572 1.00 91.75 113 ASN A O 1
ATOM 845 N N . ILE A 1 114 ? -18.862 -6.539 22.718 1.00 89.81 114 ILE A N 1
ATOM 846 C CA . ILE A 1 114 ? -17.901 -6.486 21.613 1.00 89.81 114 ILE A CA 1
ATOM 847 C C . ILE A 1 114 ? -16.514 -6.178 22.158 1.00 89.81 114 ILE A C 1
ATOM 849 O O . ILE A 1 114 ? -16.315 -5.155 22.809 1.00 89.81 114 ILE A O 1
ATOM 853 N N . LEU A 1 115 ? -15.533 -7.017 21.838 1.00 89.31 115 LEU A N 1
ATOM 854 C CA . LEU A 1 115 ? -14.124 -6.731 22.079 1.00 89.31 115 LEU A CA 1
ATOM 855 C C . LEU A 1 115 ? -13.503 -6.117 20.825 1.00 89.31 115 LEU A C 1
ATOM 857 O O . LEU A 1 115 ? -13.505 -6.730 19.763 1.00 89.31 115 LEU A O 1
ATOM 861 N N . VAL A 1 116 ? -12.908 -4.937 20.949 1.00 86.75 116 VAL A N 1
ATOM 862 C CA . VAL A 1 116 ? -12.139 -4.304 19.876 1.00 86.75 116 VAL A CA 1
ATOM 863 C C . VAL A 1 116 ? -10.655 -4.390 20.211 1.00 86.75 116 VAL A C 1
ATOM 865 O O . VAL A 1 116 ? -10.179 -3.765 21.162 1.00 86.75 116 VAL A O 1
ATOM 868 N N . GLN A 1 117 ? -9.918 -5.151 19.410 1.00 84.88 117 GLN A N 1
ATOM 869 C CA . GLN A 1 117 ? -8.467 -5.269 19.477 1.00 84.88 117 GLN A CA 1
ATOM 870 C C . GLN A 1 117 ? -7.855 -4.269 18.494 1.00 84.88 117 GLN A C 1
ATOM 872 O O . GLN A 1 117 ? -7.939 -4.440 17.279 1.00 84.88 117 GLN A O 1
ATOM 877 N N . ARG A 1 118 ? -7.283 -3.180 19.022 1.00 72.38 118 ARG A N 1
ATOM 878 C CA . ARG A 1 118 ? -6.669 -2.110 18.223 1.00 72.38 118 ARG A CA 1
ATOM 879 C C . ARG A 1 118 ? -5.297 -1.705 18.766 1.00 72.38 118 ARG A C 1
ATOM 881 O O . ARG A 1 118 ? -5.091 -1.732 19.976 1.00 72.38 118 ARG A O 1
ATOM 888 N N . PRO A 1 119 ? -4.369 -1.244 17.906 1.00 59.25 119 PRO A N 1
ATOM 889 C CA . PRO A 1 119 ? -3.048 -0.777 18.329 1.00 59.25 119 PRO A CA 1
ATOM 890 C C . PRO A 1 119 ? -3.022 0.663 18.891 1.00 59.25 119 PRO A C 1
ATOM 892 O O . PRO A 1 119 ? -1.933 1.163 19.178 1.00 59.25 119 PRO A O 1
ATOM 895 N N . PHE A 1 120 ? -4.168 1.339 19.055 1.00 57.03 120 PHE A N 1
ATOM 896 C CA . PHE A 1 120 ? -4.261 2.760 19.445 1.00 57.03 120 PHE A CA 1
ATOM 897 C C . PHE A 1 120 ? -4.762 2.964 20.890 1.00 57.03 120 PHE A C 1
ATOM 899 O O . PHE A 1 120 ? -5.156 2.013 21.558 1.00 57.03 120 PHE A O 1
ATOM 906 N N . GLU A 1 121 ? -4.679 4.199 21.403 1.00 55.41 121 GLU A N 1
ATOM 907 C CA . GLU A 1 121 ? -4.940 4.527 22.815 1.00 55.41 121 GLU A CA 1
ATOM 908 C C . GLU A 1 121 ? -6.316 4.068 23.337 1.00 55.41 121 GLU A C 1
ATOM 910 O O . GLU A 1 121 ? -7.322 4.105 22.635 1.00 55.41 121 GLU A O 1
ATOM 915 N N . SER A 1 122 ? -6.359 3.709 24.624 1.00 58.88 122 SER A N 1
ATOM 916 C CA . SER A 1 122 ? -7.500 3.160 25.373 1.00 58.88 122 SER A CA 1
ATOM 917 C C . SER A 1 122 ? -8.612 4.174 25.684 1.00 58.88 122 SER A C 1
ATOM 919 O O . SER A 1 122 ? -8.992 4.355 26.845 1.00 58.88 122 SER A O 1
ATOM 921 N N . ARG A 1 123 ? -9.101 4.895 24.674 1.00 69.88 123 ARG A N 1
ATOM 922 C CA . ARG A 1 123 ? -10.214 5.848 24.800 1.00 69.88 123 ARG A CA 1
ATOM 923 C C . ARG A 1 123 ? -11.354 5.445 23.869 1.00 69.88 123 ARG A C 1
ATOM 925 O O . ARG A 1 123 ? -11.105 4.904 22.797 1.00 69.88 123 ARG A O 1
ATOM 932 N N . CYS A 1 124 ? -12.594 5.742 24.261 1.00 71.31 124 CYS A N 1
ATOM 933 C CA . CYS A 1 124 ? -13.746 5.536 23.386 1.00 71.31 124 CYS A CA 1
ATOM 934 C C . CYS A 1 124 ? -13.727 6.587 22.270 1.00 71.31 124 CYS A C 1
ATOM 936 O O . CYS A 1 124 ? -13.962 7.774 22.505 1.00 71.31 124 CYS A O 1
ATOM 938 N N . ASP A 1 125 ? -13.361 6.131 21.078 1.00 73.69 125 ASP A N 1
ATOM 939 C CA . ASP A 1 125 ? -13.313 6.902 19.842 1.00 73.69 125 ASP A CA 1
ATOM 940 C C . ASP A 1 125 ? -14.583 6.707 18.996 1.00 73.69 125 ASP A C 1
ATOM 942 O O . ASP A 1 125 ? -15.539 6.059 19.426 1.00 73.69 125 ASP A O 1
ATOM 946 N N . ASP A 1 126 ? -14.577 7.241 17.773 1.00 72.88 126 ASP A N 1
ATOM 947 C CA . ASP A 1 126 ? -15.718 7.211 16.851 1.00 72.88 126 ASP A CA 1
ATOM 948 C C . ASP A 1 126 ? -16.248 5.790 16.585 1.00 72.88 126 ASP A C 1
ATOM 950 O O . ASP A 1 126 ? -17.456 5.595 16.464 1.00 72.88 126 ASP A O 1
ATOM 954 N N . LEU A 1 127 ? -15.371 4.776 16.530 1.00 78.38 127 LEU A N 1
ATOM 955 C CA . LEU A 1 127 ? -15.791 3.384 16.322 1.00 78.38 127 LEU A CA 1
ATOM 956 C C . LEU A 1 127 ? -16.453 2.814 17.580 1.00 78.38 127 LEU A C 1
ATOM 958 O O . LEU A 1 127 ? -17.504 2.188 17.480 1.00 78.38 127 LEU A O 1
ATOM 962 N N . CYS A 1 128 ? -15.864 3.041 18.758 1.00 80.56 128 CYS A N 1
ATOM 963 C CA . CYS A 1 128 ? -16.465 2.641 20.034 1.00 80.56 128 CYS A CA 1
ATOM 964 C C . CYS A 1 128 ? -17.864 3.255 20.203 1.00 80.56 128 CYS A C 1
ATOM 966 O O . CYS A 1 128 ? -18.828 2.556 20.516 1.00 80.56 128 CYS A O 1
ATOM 968 N N . ALA A 1 129 ? -17.979 4.548 19.905 1.00 77.50 129 ALA A N 1
ATOM 969 C CA . ALA A 1 129 ? -19.227 5.290 19.919 1.00 77.50 129 ALA A CA 1
ATOM 970 C C . ALA A 1 129 ? -20.238 4.728 18.894 1.00 77.50 129 ALA A C 1
ATOM 972 O O . ALA A 1 129 ? -21.379 4.420 19.226 1.00 77.50 129 ALA A O 1
ATOM 973 N N . ALA A 1 130 ? -19.838 4.499 17.644 1.00 79.38 130 ALA A N 1
ATOM 974 C CA . ALA A 1 130 ? -20.737 3.912 16.648 1.00 79.38 130 ALA A CA 1
ATOM 975 C C . ALA A 1 130 ? -21.251 2.513 17.055 1.00 79.38 130 ALA A C 1
ATOM 977 O O . ALA A 1 130 ? -22.434 2.210 16.875 1.00 79.38 130 ALA A O 1
ATOM 978 N N . LEU A 1 131 ? -20.396 1.678 17.656 1.00 84.62 131 LEU A N 1
ATOM 979 C CA . LEU A 1 131 ? -20.768 0.341 18.128 1.00 84.62 131 LEU A CA 1
ATOM 980 C C . LEU A 1 131 ? -21.774 0.396 19.282 1.00 84.62 131 LEU A C 1
ATOM 982 O O . LEU A 1 131 ? -22.791 -0.285 19.217 1.00 84.62 131 LEU A O 1
ATOM 986 N N . LEU A 1 132 ? -21.556 1.247 20.287 1.00 84.94 132 LEU A N 1
ATOM 987 C CA . LEU A 1 132 ? -22.486 1.397 21.416 1.00 84.94 132 LEU A CA 1
ATOM 988 C C . LEU A 1 132 ? -23.869 1.922 21.005 1.00 84.94 132 LEU A C 1
ATOM 990 O O . LEU A 1 132 ? -24.855 1.686 21.699 1.00 84.94 132 LEU A O 1
ATOM 994 N N . LYS A 1 133 ? -23.958 2.625 19.873 1.00 82.69 133 LYS A N 1
ATOM 995 C CA . LYS A 1 133 ? -25.229 3.089 19.303 1.00 82.69 133 LYS A CA 1
ATOM 996 C C . LYS A 1 133 ? -25.955 1.999 18.502 1.00 82.69 133 LYS A C 1
ATOM 998 O O . LYS A 1 133 ? -27.138 2.141 18.191 1.00 82.69 133 LYS A O 1
ATOM 1003 N N . THR A 1 134 ? -25.263 0.922 18.134 1.00 84.06 134 THR A N 1
ATOM 1004 C CA . THR A 1 134 ? -25.845 -0.150 17.325 1.00 84.06 134 THR A CA 1
ATOM 1005 C C . THR A 1 134 ? -26.895 -0.911 18.145 1.00 84.06 134 THR A C 1
ATOM 1007 O O . THR A 1 134 ? -26.588 -1.376 19.246 1.00 84.06 134 THR A O 1
ATOM 1010 N N . PRO A 1 135 ? -28.138 -1.067 17.644 1.00 84.75 135 PRO A N 1
ATOM 1011 C CA . PRO A 1 135 ? -29.180 -1.777 18.377 1.00 84.75 135 PRO A CA 1
ATOM 1012 C C . PRO A 1 135 ? -28.762 -3.209 18.722 1.00 84.75 135 PRO A C 1
ATOM 1014 O O . PRO A 1 135 ? -28.413 -3.987 17.838 1.00 84.75 135 PRO A O 1
ATOM 1017 N N . GLY A 1 136 ? -28.839 -3.560 20.006 1.00 84.69 136 GLY A N 1
ATOM 1018 C CA . GLY A 1 136 ? -28.476 -4.885 20.512 1.00 84.69 136 GLY A CA 1
ATOM 1019 C C . GLY A 1 136 ? -27.061 -4.986 21.082 1.00 84.69 136 GLY A C 1
ATOM 1020 O O . GLY A 1 136 ? -26.773 -5.979 21.743 1.00 84.69 136 GLY A O 1
ATOM 1021 N N . VAL A 1 137 ? -26.194 -3.983 20.897 1.00 89.75 137 VAL A N 1
ATOM 1022 C CA . VAL A 1 137 ? -24.882 -3.926 21.564 1.00 89.75 137 VAL A CA 1
ATOM 1023 C C . VAL A 1 137 ? -25.061 -3.485 23.016 1.00 89.75 137 VAL A C 1
ATOM 1025 O O . VAL A 1 137 ? -25.741 -2.503 23.300 1.00 89.75 137 VAL A O 1
ATOM 1028 N N . THR A 1 138 ? -24.464 -4.235 23.939 1.00 89.88 138 THR A N 1
ATOM 1029 C CA . THR A 1 138 ? -24.595 -4.035 25.392 1.00 89.88 138 THR A CA 1
ATOM 1030 C C . THR A 1 138 ? -23.356 -3.366 25.980 1.00 89.88 138 THR A C 1
ATOM 1032 O O . THR A 1 138 ? -23.470 -2.474 26.819 1.00 89.88 138 THR A O 1
ATOM 1035 N N . SER A 1 139 ? -22.165 -3.764 25.527 1.00 88.75 139 SER A N 1
ATOM 1036 C CA . SER A 1 139 ? -20.902 -3.177 25.969 1.00 88.75 139 SER A CA 1
ATOM 1037 C C . SER A 1 139 ? -19.833 -3.254 24.883 1.00 88.75 139 SER A C 1
ATOM 1039 O O . SER A 1 139 ? -19.892 -4.104 23.991 1.00 88.75 139 SER A O 1
ATOM 1041 N N . VAL A 1 140 ? -18.848 -2.359 24.961 1.00 87.38 140 VAL A N 1
ATOM 1042 C CA . VAL A 1 140 ? -17.673 -2.368 24.084 1.00 87.38 140 VAL A CA 1
ATOM 1043 C C . VAL A 1 140 ? -16.411 -2.351 24.936 1.00 87.38 140 VAL A C 1
ATOM 1045 O O . VAL A 1 140 ? -16.130 -1.374 25.627 1.00 87.38 140 VAL A O 1
ATOM 1048 N N . THR A 1 141 ? -15.627 -3.420 24.870 1.00 88.75 141 THR A N 1
ATOM 1049 C CA . THR A 1 141 ? -14.326 -3.536 25.527 1.00 88.75 141 THR A CA 1
ATOM 1050 C C . THR A 1 141 ? -13.223 -3.168 24.547 1.00 88.75 141 THR A C 1
ATOM 1052 O O . THR A 1 141 ? -13.109 -3.748 23.472 1.00 88.75 141 THR A O 1
ATOM 1055 N N . LEU A 1 142 ? -12.386 -2.200 24.909 1.00 85.25 142 LEU A N 1
ATOM 1056 C CA . LEU A 1 142 ? -11.235 -1.780 24.116 1.00 85.25 142 LEU A CA 1
ATOM 1057 C C . LEU A 1 142 ? -9.966 -2.393 24.698 1.00 85.25 142 LEU A C 1
ATOM 1059 O O . LEU A 1 142 ? -9.621 -2.134 25.853 1.00 85.25 142 LEU A O 1
ATOM 1063 N N . HIS A 1 143 ? -9.256 -3.181 23.894 1.00 78.81 143 HIS A N 1
ATOM 1064 C CA . HIS A 1 143 ? -7.944 -3.690 24.270 1.00 78.81 143 HIS A CA 1
ATOM 1065 C C . HIS A 1 143 ? -6.876 -2.620 24.010 1.00 78.81 143 HIS A C 1
ATOM 1067 O O . HIS A 1 143 ? -6.780 -2.092 22.904 1.00 78.81 143 HIS A O 1
ATOM 1073 N N . SER A 1 144 ? -6.082 -2.292 25.031 1.00 67.62 144 SER A N 1
ATOM 1074 C CA . SER A 1 144 ? -5.003 -1.306 24.945 1.00 67.62 144 SER A CA 1
ATOM 1075 C C . SER A 1 144 ? -3.659 -1.990 24.769 1.00 67.62 144 SER A C 1
ATOM 1077 O O . SER A 1 144 ? -3.349 -2.940 25.479 1.00 67.62 144 SER A O 1
ATOM 1079 N N . LYS A 1 145 ? -2.789 -1.445 23.915 1.00 64.06 145 LYS A N 1
ATOM 1080 C CA . LYS A 1 145 ? -1.423 -1.966 23.727 1.00 64.06 145 LYS A CA 1
ATOM 1081 C C . LYS A 1 145 ? -0.542 -1.871 24.990 1.00 64.06 145 LYS A C 1
ATOM 1083 O O . LYS A 1 145 ? 0.487 -2.535 25.061 1.00 64.06 145 LYS A O 1
ATOM 1088 N N . ARG A 1 146 ? -0.880 -1.005 25.958 1.00 61.47 146 ARG A N 1
ATOM 1089 C CA . ARG A 1 146 ? -0.041 -0.697 27.142 1.00 61.47 146 ARG A CA 1
ATOM 1090 C C . ARG A 1 146 ? -0.785 -0.718 28.482 1.00 61.47 146 ARG A C 1
ATOM 1092 O O . ARG A 1 146 ? -0.228 -0.268 29.478 1.00 61.47 146 ARG A O 1
ATOM 1099 N N . GLY A 1 147 ? -2.032 -1.173 28.523 1.00 66.19 147 GLY A N 1
ATOM 1100 C CA . GLY A 1 147 ? -2.845 -1.084 29.733 1.00 66.19 147 GLY A CA 1
ATOM 1101 C C . GLY A 1 147 ? -3.926 -2.146 29.797 1.00 66.19 147 GLY A C 1
ATOM 1102 O O . GLY A 1 147 ? -4.120 -2.906 28.851 1.00 66.19 147 GLY A O 1
ATOM 1103 N N . GLU A 1 148 ? -4.630 -2.179 30.922 1.00 72.06 148 GLU A N 1
ATOM 1104 C CA . GLU A 1 148 ? -5.770 -3.071 31.089 1.00 72.06 148 GLU A CA 1
ATOM 1105 C C . GLU A 1 148 ? -6.882 -2.726 30.084 1.00 72.06 148 GLU A C 1
ATOM 1107 O O . GLU A 1 148 ? -7.060 -1.551 29.733 1.00 72.06 148 GLU A O 1
ATOM 1112 N N . PRO A 1 149 ? -7.615 -3.735 29.583 1.00 77.38 149 PRO A N 1
ATOM 1113 C CA . PRO A 1 149 ? -8.757 -3.498 28.717 1.00 77.38 149 PRO A CA 1
ATOM 1114 C C . PRO A 1 149 ? -9.809 -2.656 29.446 1.00 77.38 149 PRO A C 1
ATOM 1116 O O . PRO A 1 149 ? -10.095 -2.880 30.621 1.00 77.38 149 PRO A O 1
ATOM 1119 N N . VAL A 1 150 ? -10.395 -1.689 28.741 1.00 82.50 150 VAL A N 1
ATOM 1120 C CA . VAL A 1 150 ? -11.412 -0.788 29.304 1.00 82.50 150 VAL A CA 1
ATOM 1121 C C . VAL A 1 150 ? -12.749 -1.077 28.645 1.00 82.50 150 VAL A C 1
ATOM 1123 O O . VAL A 1 150 ? -12.862 -0.991 27.422 1.00 82.50 150 VAL A O 1
ATOM 1126 N N . THR A 1 151 ? -13.765 -1.385 29.448 1.00 86.62 151 THR A N 1
ATOM 1127 C CA . THR A 1 151 ? -15.127 -1.614 28.962 1.00 86.62 151 THR A CA 1
ATOM 1128 C C . THR A 1 151 ? -15.962 -0.350 29.089 1.00 86.62 151 THR A C 1
ATOM 1130 O O . THR A 1 151 ? -16.004 0.282 30.144 1.00 86.62 151 THR A O 1
ATOM 1133 N N . TYR A 1 152 ? -16.645 0.000 28.006 1.00 85.19 152 TYR A N 1
ATOM 1134 C CA . TYR A 1 152 ? -17.564 1.122 27.911 1.00 85.19 152 TYR A CA 1
ATOM 1135 C C . TYR A 1 152 ? -19.003 0.627 27.780 1.00 85.19 152 TYR A C 1
ATOM 1137 O O . TYR A 1 152 ? -19.277 -0.318 27.037 1.00 85.19 152 TYR A O 1
ATOM 1145 N N . VAL A 1 153 ? -19.917 1.290 28.485 1.00 86.56 153 VAL A N 1
ATOM 1146 C CA . VAL A 1 153 ? -21.365 1.044 28.436 1.00 86.56 153 VAL A CA 1
ATOM 1147 C C . VAL A 1 153 ? -22.120 2.371 28.414 1.00 86.56 153 VAL A C 1
ATOM 1149 O O . VAL A 1 153 ? -21.626 3.378 28.923 1.00 86.56 153 VAL A O 1
ATOM 1152 N N . ILE A 1 154 ? -23.319 2.380 27.832 1.00 81.88 154 ILE A N 1
ATOM 1153 C CA . ILE A 1 154 ? -24.264 3.492 27.984 1.00 81.88 154 ILE A CA 1
ATOM 1154 C C . ILE A 1 154 ? -25.195 3.124 29.139 1.00 81.88 154 ILE A C 1
ATOM 1156 O O . ILE A 1 154 ? -25.967 2.173 29.023 1.00 81.88 154 ILE A O 1
ATOM 1160 N N . ALA A 1 155 ? -25.123 3.865 30.238 1.00 81.00 155 ALA A N 1
ATOM 1161 C CA . ALA A 1 155 ? -25.926 3.618 31.432 1.00 81.00 155 ALA A CA 1
ATOM 1162 C C . ALA A 1 155 ? -26.492 4.931 31.984 1.00 81.00 155 ALA A C 1
ATOM 1164 O O . ALA A 1 155 ? -26.087 6.006 31.551 1.00 81.00 155 ALA A O 1
ATOM 1165 N N . ASP A 1 156 ? -27.437 4.855 32.914 1.00 78.31 156 ASP A N 1
ATOM 1166 C CA . ASP A 1 156 ? -27.940 6.048 33.597 1.00 78.31 156 ASP A CA 1
ATOM 1167 C C . ASP A 1 156 ? -26.847 6.652 34.496 1.00 78.31 156 ASP A C 1
ATOM 1169 O O . ASP A 1 156 ? -25.937 5.950 34.939 1.00 78.31 156 ASP A O 1
ATOM 1173 N N . GLU A 1 157 ? -26.937 7.951 34.793 1.00 66.25 157 GLU A N 1
ATOM 1174 C CA . GLU A 1 157 ? -25.958 8.670 35.635 1.00 66.25 157 GLU A CA 1
ATOM 1175 C C . GLU A 1 157 ? -25.772 8.040 37.033 1.00 66.25 157 GLU A C 1
ATOM 1177 O O . GLU A 1 157 ? -24.729 8.197 37.663 1.00 66.25 157 GLU A O 1
ATOM 1182 N N . THR A 1 158 ? -26.761 7.283 37.511 1.00 65.62 158 THR A N 1
ATOM 1183 C CA . THR A 1 158 ? -26.740 6.586 38.806 1.00 65.62 158 THR A CA 1
ATOM 1184 C C . THR A 1 158 ? -26.063 5.213 38.773 1.00 65.62 158 THR A C 1
ATOM 1186 O O . THR A 1 158 ? -25.952 4.570 39.819 1.00 65.62 158 THR A O 1
ATOM 1189 N N . ALA A 1 159 ? -25.638 4.733 37.603 1.00 67.94 159 ALA A N 1
ATOM 1190 C CA . ALA A 1 159 ? -24.999 3.431 37.463 1.00 67.94 159 ALA A CA 1
ATOM 1191 C C . ALA A 1 159 ? -23.588 3.411 38.077 1.00 67.94 159 ALA A C 1
ATOM 1193 O O . ALA A 1 159 ? -22.863 4.404 38.061 1.00 67.94 159 ALA A O 1
ATOM 1194 N N . GLU A 1 160 ? -23.163 2.256 38.596 1.00 65.38 160 GLU A N 1
ATOM 1195 C CA . GLU A 1 160 ? -21.801 2.085 39.108 1.00 65.38 160 GLU A CA 1
ATOM 1196 C C . GLU A 1 160 ? -20.771 2.159 37.969 1.00 65.38 160 GLU A C 1
ATOM 1198 O O . GLU A 1 160 ? -20.810 1.380 37.014 1.00 65.38 160 GLU A O 1
ATOM 1203 N N . GLY A 1 161 ? -19.816 3.084 38.078 1.00 67.19 161 GLY A N 1
ATOM 1204 C CA . GLY A 1 161 ? -18.732 3.235 37.111 1.00 67.19 161 GLY A CA 1
ATOM 1205 C C . GLY A 1 161 ? -18.069 4.606 37.171 1.00 67.19 161 GLY A C 1
ATOM 1206 O O . GLY A 1 161 ? -18.493 5.495 37.906 1.00 67.19 161 GLY A O 1
ATOM 1207 N N . GLU A 1 162 ? -17.003 4.775 36.393 1.00 74.62 162 GLU A N 1
ATOM 1208 C CA . GLU A 1 162 ? -16.365 6.079 36.201 1.00 74.62 162 GLU A CA 1
ATOM 1209 C C . GLU A 1 162 ? -16.926 6.732 34.934 1.00 74.62 162 GLU A C 1
ATOM 1211 O O . GLU A 1 162 ? -17.020 6.078 33.893 1.00 74.62 162 GLU A O 1
ATOM 1216 N N . ALA A 1 163 ? -17.250 8.025 34.988 1.00 67.56 163 ALA A N 1
ATOM 1217 C CA . ALA A 1 163 ? -17.689 8.763 33.809 1.00 67.56 163 ALA A CA 1
ATOM 1218 C C . ALA A 1 163 ? -16.627 8.689 32.692 1.00 67.56 163 ALA A C 1
ATOM 1220 O O . ALA A 1 163 ? -15.474 9.112 32.835 1.00 67.56 163 ALA A O 1
ATOM 1221 N N . GLY A 1 164 ? -17.019 8.130 31.552 1.00 58.97 164 GLY A N 1
ATOM 1222 C CA . GLY A 1 164 ? -16.202 8.060 30.356 1.00 58.97 164 GLY A CA 1
ATOM 1223 C C . GLY A 1 164 ? -16.191 9.399 29.626 1.00 58.97 164 GLY A C 1
ATOM 1224 O O . GLY A 1 164 ? -17.227 10.023 29.430 1.00 58.97 164 GLY A O 1
ATOM 1225 N N . LYS A 1 165 ? -15.015 9.829 29.161 1.00 60.81 165 LYS A N 1
ATOM 1226 C CA . LYS A 1 165 ? -14.907 10.904 28.168 1.00 60.81 165 LYS A CA 1
ATOM 1227 C C . LYS A 1 165 ? -14.838 10.275 26.779 1.00 60.81 165 LYS A C 1
ATOM 1229 O O . LYS A 1 165 ? -13.914 9.496 26.528 1.00 60.81 165 LYS A O 1
ATOM 1234 N N . SER A 1 166 ? -15.788 10.603 25.906 1.00 56.34 166 SER A N 1
ATOM 1235 C CA . SER A 1 166 ? -15.594 10.452 24.462 1.00 56.34 166 SER A CA 1
ATOM 1236 C C . SER A 1 166 ? -14.576 11.495 23.991 1.00 56.34 166 SER A C 1
ATOM 1238 O O . SER A 1 166 ? -14.408 12.549 24.614 1.00 56.34 166 SER A O 1
ATOM 1240 N N . ILE A 1 167 ? -13.836 11.200 22.922 1.00 52.84 167 ILE A N 1
ATOM 1241 C CA . ILE A 1 167 ? -13.048 12.239 22.250 1.00 52.84 167 ILE A CA 1
ATOM 1242 C C . ILE A 1 167 ? -14.047 13.199 21.606 1.00 52.84 167 ILE A C 1
ATOM 1244 O O . ILE A 1 167 ? -14.842 12.777 20.772 1.00 52.84 167 ILE A O 1
ATOM 1248 N N . GLY A 1 168 ? -13.999 14.464 22.019 1.00 46.66 168 GLY A N 1
ATOM 1249 C CA . GLY A 1 168 ? -14.762 15.538 21.406 1.00 46.66 168 GLY A CA 1
ATOM 1250 C C . GLY A 1 168 ? -13.842 16.588 20.797 1.00 46.66 168 GLY A C 1
ATOM 1251 O O . GLY A 1 168 ? -12.966 17.121 21.483 1.00 46.66 168 GLY A O 1
ATOM 1252 N N . TYR A 1 169 ? -14.038 16.889 19.517 1.00 46.09 169 TYR A N 1
ATOM 1253 C CA . TYR A 1 169 ? -13.565 18.116 18.890 1.00 46.09 169 TYR A CA 1
ATOM 1254 C C . TYR A 1 169 ? -14.712 19.125 18.957 1.00 46.09 169 TYR A C 1
ATOM 1256 O O . TYR A 1 169 ? -15.358 19.390 17.948 1.00 46.09 169 TYR A O 1
ATOM 1264 N N . GLY A 1 170 ? -14.934 19.648 20.168 1.00 37.56 170 GLY A N 1
ATOM 1265 C CA . GLY A 1 170 ? -15.813 20.762 20.530 1.00 37.56 170 GLY A CA 1
ATOM 1266 C C . GLY A 1 170 ? -16.899 21.132 19.520 1.00 37.56 170 GLY A C 1
ATOM 1267 O O . GLY A 1 170 ? -16.639 21.817 18.529 1.00 37.56 170 GLY A O 1
ATOM 1268 N N . LEU A 1 171 ? -18.154 20.799 19.831 1.00 35.84 171 LEU A N 1
ATOM 1269 C CA . LEU A 1 171 ? -19.268 21.526 19.234 1.00 35.84 171 LEU A CA 1
ATOM 1270 C C . LEU A 1 171 ? -19.123 23.018 19.546 1.00 35.84 171 LEU A C 1
ATOM 1272 O O . LEU A 1 171 ? -19.155 23.406 20.711 1.00 35.84 171 LEU A O 1
ATOM 1276 N N . LEU A 1 172 ? -19.065 23.819 18.478 1.00 37.31 172 LEU A N 1
ATOM 1277 C CA . LEU A 1 172 ? -19.076 25.287 18.453 1.00 37.31 172 LEU A CA 1
ATOM 1278 C C . LEU A 1 172 ? -17.703 25.966 18.610 1.00 37.31 172 LEU A C 1
ATOM 1280 O O . LEU A 1 172 ? -17.512 26.798 19.492 1.00 37.31 172 LEU A O 1
ATOM 1284 N N . GLU A 1 173 ? -16.788 25.751 17.662 1.00 36.72 173 GLU A N 1
ATOM 1285 C CA . GLU A 1 173 ? -16.024 26.911 17.184 1.00 36.72 173 GLU A CA 1
ATOM 1286 C C . GLU A 1 173 ? -16.880 27.648 16.135 1.00 36.72 173 GLU A C 1
ATOM 1288 O O . GLU A 1 173 ? -17.387 27.009 15.213 1.00 36.72 173 GLU A O 1
ATOM 1293 N N . PRO A 1 174 ? -17.079 28.976 16.243 1.00 32.97 174 PRO A N 1
ATOM 1294 C CA . PRO A 1 174 ? -17.978 29.762 15.387 1.00 32.97 174 PRO A CA 1
ATOM 1295 C C . PRO A 1 174 ? -17.456 29.969 13.947 1.00 32.97 174 PRO A C 1
ATOM 1297 O O . PRO A 1 174 ? -17.797 30.949 13.285 1.00 32.97 174 PRO A O 1
ATOM 1300 N N . GLY A 1 175 ? -16.618 29.059 13.444 1.00 41.09 175 GLY A N 1
ATOM 1301 C CA . GLY A 1 175 ? -16.121 29.040 12.071 1.00 41.09 175 GLY A CA 1
ATOM 1302 C C . GLY A 1 175 ? -17.015 28.166 11.195 1.00 41.09 175 GLY A C 1
ATOM 1303 O O . GLY A 1 175 ? -17.163 26.978 11.456 1.00 41.09 175 GLY A O 1
ATOM 1304 N N . GLY A 1 176 ? -17.630 28.771 10.177 1.00 41.31 176 GLY A N 1
ATOM 1305 C CA . GLY A 1 176 ? -18.673 28.178 9.337 1.00 41.31 176 GLY A CA 1
ATOM 1306 C C . GLY A 1 176 ? -18.407 26.756 8.826 1.00 41.31 176 GLY A C 1
ATOM 1307 O O . GLY A 1 176 ? -17.284 26.374 8.502 1.00 41.31 176 GLY A O 1
ATOM 1308 N N . TYR A 1 177 ? -19.496 25.994 8.714 1.00 42.34 177 TYR A N 1
ATOM 1309 C CA . TYR A 1 177 ? -19.545 24.679 8.081 1.00 42.34 177 TYR A CA 1
ATOM 1310 C C . TYR A 1 177 ? -18.906 24.736 6.685 1.00 42.34 177 TYR A C 1
ATOM 1312 O O . TYR A 1 177 ? -19.426 25.388 5.779 1.00 42.34 177 TYR A O 1
ATOM 1320 N N . ASN A 1 178 ? -17.773 24.057 6.511 1.00 50.75 178 ASN A N 1
ATOM 1321 C CA . ASN A 1 178 ? -17.128 23.892 5.217 1.00 50.75 178 ASN A CA 1
ATOM 1322 C C . ASN A 1 178 ? -17.378 22.457 4.742 1.00 50.75 178 ASN A C 1
ATOM 1324 O O . ASN A 1 178 ? -16.938 21.513 5.390 1.00 50.75 178 ASN A O 1
ATOM 1328 N N . ALA A 1 179 ? -18.045 22.278 3.599 1.00 52.06 179 ALA A N 1
ATOM 1329 C CA . ALA A 1 179 ? -18.270 20.957 2.998 1.00 52.06 179 ALA A CA 1
ATOM 1330 C C . ALA A 1 179 ? -16.958 20.227 2.623 1.00 52.06 179 ALA A C 1
ATOM 1332 O O . ALA A 1 179 ? -16.969 19.029 2.362 1.00 52.06 179 ALA A O 1
ATOM 1333 N N . SER A 1 180 ? -15.834 20.949 2.618 1.00 57.84 180 SER A N 1
ATOM 1334 C CA . SER A 1 180 ? -14.479 20.425 2.408 1.00 57.84 180 SER A CA 1
ATOM 1335 C C . SER A 1 180 ? -13.795 19.958 3.699 1.00 57.84 180 SER A C 1
ATOM 1337 O O . SER A 1 180 ? -12.643 19.536 3.639 1.00 57.84 180 SER A O 1
ATOM 1339 N N . ASP A 1 181 ? -14.437 20.103 4.864 1.00 60.62 181 ASP A N 1
ATOM 1340 C CA . ASP A 1 181 ? -13.849 19.737 6.153 1.00 60.62 181 ASP A CA 1
ATOM 1341 C C . ASP A 1 181 ? -13.729 18.205 6.267 1.00 60.62 181 ASP A C 1
ATOM 1343 O O . ASP A 1 181 ? -14.750 17.514 6.369 1.00 60.62 181 ASP A O 1
ATOM 1347 N N . PRO A 1 182 ? -12.503 17.647 6.297 1.00 60.38 182 PRO A N 1
ATOM 1348 C CA . PRO A 1 182 ? -12.299 16.205 6.413 1.00 60.38 182 PRO A CA 1
ATOM 1349 C C . PRO A 1 182 ? -12.798 15.631 7.752 1.00 60.38 182 PRO A C 1
ATOM 1351 O O . PRO A 1 182 ? -12.890 14.412 7.894 1.00 60.38 182 PRO A O 1
ATOM 1354 N N . LEU A 1 183 ? -13.131 16.479 8.734 1.00 63.16 183 LEU A N 1
ATOM 1355 C CA . LEU A 1 183 ? -13.633 16.089 10.054 1.00 63.16 183 LEU A CA 1
ATOM 1356 C C . LEU A 1 183 ? -15.153 16.253 10.211 1.00 63.16 183 LEU A C 1
ATOM 1358 O O . LEU A 1 183 ? -15.686 15.930 11.275 1.00 63.16 183 LEU A O 1
ATOM 1362 N N . ALA A 1 184 ? -15.872 16.696 9.172 1.00 62.91 184 ALA A N 1
ATOM 1363 C CA . ALA A 1 184 ? -17.311 16.964 9.244 1.00 62.91 184 ALA A CA 1
ATOM 1364 C C . ALA A 1 184 ? -18.129 15.756 9.745 1.00 62.91 184 ALA A C 1
ATOM 1366 O O . ALA A 1 184 ? -19.020 15.913 10.581 1.00 62.91 184 ALA A O 1
ATOM 1367 N N . GLY A 1 185 ? -17.793 14.540 9.295 1.00 62.53 185 GLY A N 1
ATOM 1368 C CA . GLY A 1 185 ? -18.464 13.311 9.735 1.00 62.53 185 GLY A CA 1
ATOM 1369 C C . GLY A 1 185 ? -18.250 12.992 11.219 1.00 62.53 185 GLY A C 1
ATOM 1370 O O . GLY A 1 185 ? -19.182 12.567 11.896 1.00 62.53 185 GLY A O 1
ATOM 1371 N N . ARG A 1 186 ? -17.049 13.259 11.750 1.00 62.84 186 ARG A N 1
ATOM 1372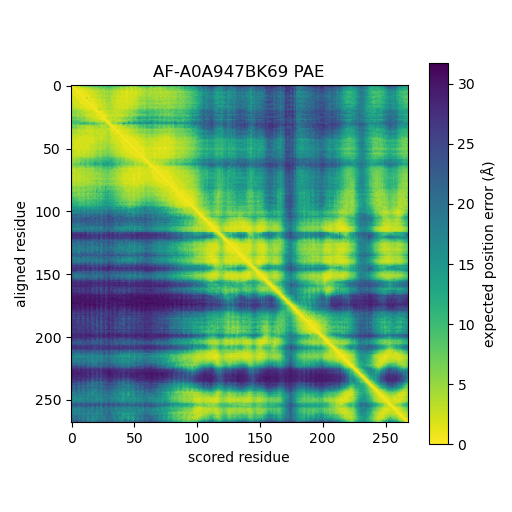 C CA . ARG A 1 186 ? -16.735 13.048 13.173 1.00 62.84 186 ARG A CA 1
ATOM 1373 C C . ARG A 1 186 ? -17.473 14.046 14.064 1.00 62.84 186 ARG A C 1
ATOM 1375 O O . ARG A 1 186 ? -18.072 13.653 15.056 1.00 62.84 186 ARG A O 1
ATOM 1382 N N . ARG A 1 187 ? -17.521 15.320 13.657 1.00 65.62 187 ARG A N 1
ATOM 1383 C CA . ARG A 1 187 ? -18.271 16.376 14.364 1.00 65.62 187 ARG A CA 1
ATOM 1384 C C . ARG A 1 187 ? -19.778 16.102 14.399 1.00 65.62 187 ARG A C 1
ATOM 1386 O O . ARG A 1 187 ? -20.424 16.362 15.409 1.00 65.62 187 ARG A O 1
ATOM 1393 N N . ALA A 1 188 ? -20.341 15.557 13.317 1.00 65.06 188 ALA A N 1
ATOM 1394 C CA . ALA A 1 188 ? -21.751 15.167 13.269 1.00 65.06 188 ALA A CA 1
ATOM 1395 C C . ALA A 1 188 ? -22.067 14.006 14.229 1.00 65.06 188 ALA A C 1
ATOM 1397 O O . ALA A 1 188 ? -23.062 14.066 14.949 1.00 65.06 188 ALA A O 1
ATOM 1398 N N . LEU A 1 189 ? -21.199 12.987 14.282 1.00 65.25 189 LEU A N 1
ATOM 1399 C CA . LEU A 1 189 ? -21.330 11.879 15.231 1.00 65.25 189 LEU A CA 1
ATOM 1400 C C . LEU A 1 189 ? -21.244 12.372 16.682 1.00 65.25 189 LEU A C 1
ATOM 1402 O O . LEU A 1 189 ? -22.050 11.972 17.517 1.00 65.25 189 LEU A O 1
ATOM 1406 N N . GLU A 1 190 ? -20.309 13.273 16.975 1.00 67.12 190 GLU A N 1
ATOM 1407 C CA . GLU A 1 190 ? -20.156 13.882 18.298 1.00 67.12 190 GLU A CA 1
ATOM 1408 C C . GLU A 1 190 ? -21.394 14.693 18.713 1.00 67.12 190 GLU A C 1
ATOM 1410 O O . GLU A 1 190 ? -21.866 14.573 19.843 1.00 67.12 190 GLU A O 1
ATOM 1415 N N . ALA A 1 191 ? -21.955 15.489 17.798 1.00 63.44 191 ALA A N 1
ATOM 1416 C CA . ALA A 1 191 ? -23.182 16.252 18.029 1.00 63.44 191 ALA A CA 1
ATOM 1417 C C . ALA A 1 191 ? -24.354 15.345 18.389 1.00 63.44 191 ALA A C 1
ATOM 1419 O O . ALA A 1 191 ? -25.091 15.612 19.338 1.00 63.44 191 ALA A O 1
ATOM 1420 N N . GLU A 1 192 ? -24.493 14.248 17.655 1.00 68.69 192 GLU A N 1
ATOM 1421 C CA . GLU A 1 192 ? -25.525 13.259 17.904 1.00 68.69 192 GLU A CA 1
ATOM 1422 C C . GLU A 1 192 ? -25.327 12.546 19.247 1.00 68.69 192 GLU A C 1
ATOM 1424 O O . GLU A 1 192 ? -26.286 12.357 19.993 1.00 68.69 192 GLU A O 1
ATOM 1429 N N . TRP A 1 193 ? -24.082 12.217 19.599 1.00 69.25 193 TRP A N 1
ATOM 1430 C CA . TRP A 1 193 ? -23.734 11.641 20.896 1.00 69.25 193 TRP A CA 1
ATOM 1431 C C . TRP A 1 193 ? -24.049 12.588 22.055 1.00 69.25 193 TRP A C 1
ATOM 1433 O O . TRP A 1 193 ? -24.693 12.184 23.021 1.00 69.25 193 TRP A O 1
ATOM 1443 N N . ASN A 1 194 ? -23.680 13.863 21.942 1.00 67.19 194 ASN A N 1
ATOM 1444 C CA . ASN A 1 194 ? -23.991 14.867 22.958 1.00 67.19 194 ASN A CA 1
ATOM 1445 C C . ASN A 1 194 ? -25.507 15.059 23.124 1.00 67.19 194 ASN A C 1
ATOM 1447 O O . ASN A 1 194 ? -25.995 15.163 24.250 1.00 67.19 194 ASN A O 1
ATOM 1451 N N . LEU A 1 195 ? -26.274 15.041 22.031 1.00 62.75 195 LEU A N 1
ATOM 1452 C CA . LEU A 1 195 ? -27.738 15.085 22.088 1.00 62.75 195 LEU A CA 1
ATOM 1453 C C . LEU A 1 195 ? -28.331 13.831 22.745 1.00 62.75 195 LEU A C 1
ATOM 1455 O O . LEU A 1 195 ? -29.219 13.945 23.586 1.00 62.75 195 LEU A O 1
ATOM 1459 N N . MET A 1 196 ? -27.822 12.643 22.412 1.00 70.25 196 MET A N 1
ATOM 1460 C CA . MET A 1 196 ? -28.289 11.379 22.988 1.00 70.25 196 MET A CA 1
ATOM 1461 C C . MET A 1 196 ? -28.063 11.323 24.504 1.00 70.25 196 MET A C 1
ATOM 1463 O O . MET A 1 196 ? -28.964 10.934 25.249 1.00 70.25 196 MET A O 1
ATOM 1467 N N . LEU A 1 197 ? -26.878 11.728 24.963 1.00 67.75 197 LEU A N 1
ATOM 1468 C CA . LEU A 1 197 ? -26.527 11.716 26.383 1.00 67.75 197 LEU A CA 1
ATOM 1469 C C . LEU A 1 197 ? -27.325 12.772 27.171 1.00 67.75 197 LEU A C 1
ATOM 1471 O O . LEU A 1 197 ? -27.809 12.495 28.266 1.00 67.75 197 LEU A O 1
ATOM 1475 N N . THR A 1 198 ? -27.549 13.959 26.594 1.00 64.19 198 THR A N 1
ATOM 1476 C CA . THR A 1 198 ? -28.283 15.051 27.267 1.00 64.19 198 THR A CA 1
ATOM 1477 C C . THR A 1 198 ? -29.799 14.854 27.313 1.00 64.19 198 THR A C 1
ATOM 1479 O O . THR A 1 198 ? -30.420 15.218 28.308 1.00 64.19 198 THR A O 1
ATOM 1482 N N . GLN A 1 199 ? -30.417 14.274 26.279 1.00 62.56 199 GLN A N 1
ATOM 1483 C CA . GLN A 1 199 ? -31.872 14.064 26.242 1.00 62.56 199 GLN A CA 1
ATOM 1484 C C . GLN A 1 199 ? -32.323 12.801 26.989 1.00 62.56 199 GLN A C 1
ATOM 1486 O O . GLN A 1 199 ? -33.465 12.734 27.438 1.00 62.56 199 GLN A O 1
ATOM 1491 N N . GLY A 1 200 ? -31.452 11.794 27.108 1.00 61.28 200 GLY A N 1
ATOM 1492 C CA . GLY A 1 200 ? -31.806 10.485 27.660 1.00 61.28 200 GLY A CA 1
ATOM 1493 C C . GLY A 1 200 ? -31.516 10.281 29.148 1.00 61.28 200 GLY A C 1
ATOM 1494 O O . GLY A 1 200 ? -31.877 9.227 29.659 1.00 61.28 200 GLY A O 1
ATOM 1495 N N . GLY A 1 201 ? -30.837 11.218 29.826 1.00 66.06 201 GLY A N 1
ATOM 1496 C CA . GLY A 1 201 ? -30.328 11.004 31.195 1.00 66.06 201 GLY A CA 1
ATOM 1497 C C . GLY A 1 201 ? -29.247 9.914 31.286 1.00 66.06 201 GLY A C 1
ATOM 1498 O O . GLY A 1 201 ? -28.978 9.382 32.362 1.00 66.06 201 GLY A O 1
ATOM 1499 N N . LYS A 1 202 ? -28.646 9.563 30.142 1.00 73.19 202 LYS A N 1
ATOM 1500 C CA . LYS A 1 202 ? -27.664 8.488 29.999 1.00 73.19 202 LYS A CA 1
ATOM 1501 C C . LYS A 1 202 ? -26.269 9.071 29.861 1.00 73.19 202 LYS A C 1
ATOM 1503 O O . LYS A 1 202 ? -26.073 10.087 29.202 1.00 73.19 202 LYS A O 1
ATOM 1508 N N . MET A 1 203 ? -25.290 8.390 30.431 1.00 72.25 203 MET A N 1
ATOM 1509 C CA . MET A 1 203 ? -23.881 8.737 30.364 1.00 72.25 203 MET A CA 1
ATOM 1510 C C . MET A 1 203 ? -23.062 7.574 29.806 1.00 72.25 203 MET A C 1
ATOM 1512 O O . MET A 1 203 ? -23.402 6.397 29.951 1.00 72.25 203 MET A O 1
ATOM 1516 N N . LEU A 1 204 ? -21.957 7.920 29.145 1.00 75.25 204 LEU A N 1
ATOM 1517 C CA . LEU A 1 204 ? -20.925 6.953 28.805 1.00 75.25 204 LEU A CA 1
ATOM 1518 C C . LEU A 1 204 ? -20.196 6.582 30.097 1.00 75.25 204 LEU A C 1
ATOM 1520 O O . LEU A 1 204 ? -19.573 7.441 30.717 1.00 75.25 204 LEU A O 1
ATOM 1524 N N . MET A 1 205 ? -20.241 5.314 30.482 1.00 79.25 205 MET A N 1
ATOM 1525 C CA . MET A 1 205 ? -19.620 4.819 31.707 1.00 79.25 205 MET A CA 1
ATO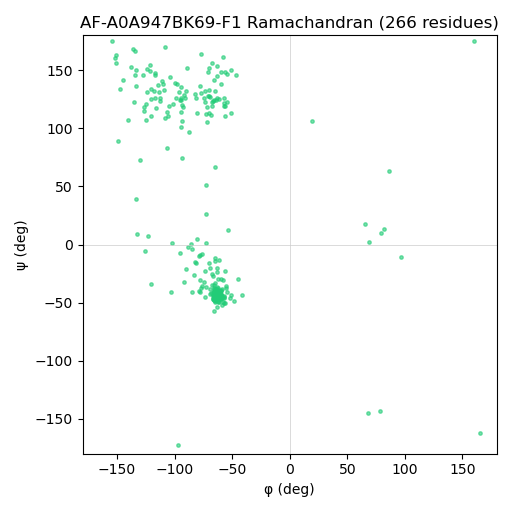M 1526 C C . MET A 1 205 ? -18.490 3.855 31.373 1.00 79.25 205 MET A C 1
ATOM 1528 O O . MET A 1 205 ? -18.615 3.003 30.492 1.00 79.25 205 MET A O 1
ATOM 1532 N N . LYS A 1 206 ? -17.377 3.989 32.091 1.00 80.88 206 LYS A N 1
ATOM 1533 C CA . LYS A 1 206 ? -16.295 3.010 32.124 1.00 80.88 206 LYS A CA 1
ATOM 1534 C C . LYS A 1 206 ? -16.560 2.031 33.253 1.00 80.88 206 LYS A C 1
ATOM 1536 O O . LYS A 1 206 ? -16.704 2.433 34.409 1.00 80.88 206 LYS A O 1
ATOM 1541 N N . THR A 1 207 ? -16.556 0.749 32.923 1.00 78.94 207 THR A N 1
ATOM 1542 C CA . THR A 1 207 ? -16.668 -0.332 33.897 1.00 78.94 207 THR A CA 1
ATOM 1543 C C . THR A 1 207 ? -15.408 -1.188 33.899 1.00 78.94 207 THR A C 1
ATOM 1545 O O . THR A 1 207 ? -14.768 -1.394 32.867 1.00 78.94 207 THR A O 1
ATOM 1548 N N . LYS A 1 208 ? -15.049 -1.687 35.087 1.00 68.94 208 LYS A N 1
ATOM 1549 C CA . LYS A 1 208 ? -13.993 -2.695 35.262 1.00 68.94 208 LYS A CA 1
ATOM 1550 C C . LYS A 1 208 ? -14.479 -4.107 34.925 1.00 68.94 208 LYS A C 1
ATOM 1552 O O . LYS A 1 208 ? -13.672 -5.028 34.871 1.00 68.94 208 LYS A O 1
ATOM 1557 N N . ALA A 1 209 ? -15.784 -4.291 34.717 1.00 71.06 209 ALA A N 1
ATOM 1558 C CA . ALA A 1 209 ? -16.319 -5.558 34.255 1.00 71.06 209 ALA A CA 1
ATOM 1559 C C . ALA A 1 209 ? -15.818 -5.839 32.829 1.00 71.06 209 ALA A C 1
ATOM 1561 O O . ALA A 1 209 ? -16.008 -5.032 31.918 1.00 71.06 209 ALA A O 1
ATOM 1562 N N . ALA A 1 210 ? -15.181 -6.992 32.641 1.00 70.62 210 ALA A N 1
ATOM 1563 C CA . ALA A 1 210 ? -14.770 -7.504 31.340 1.00 70.62 210 ALA A CA 1
ATOM 1564 C C . ALA A 1 210 ? -15.695 -8.676 30.971 1.00 70.62 210 ALA A C 1
ATOM 1566 O O . ALA A 1 210 ? -15.369 -9.825 31.283 1.00 70.62 210 ALA A O 1
ATOM 1567 N N . PRO A 1 211 ? -16.890 -8.406 30.408 1.00 81.00 211 PRO A N 1
ATOM 1568 C CA . PRO A 1 211 ? -17.791 -9.469 29.989 1.00 81.00 211 PRO A CA 1
ATOM 1569 C C . PRO A 1 211 ? -17.151 -10.306 28.877 1.00 81.00 211 PRO A C 1
ATOM 1571 O O . PRO A 1 211 ? -16.302 -9.826 28.124 1.00 81.00 211 PRO A O 1
ATOM 1574 N N . THR A 1 212 ? -17.566 -11.568 28.767 1.00 84.81 212 THR A N 1
ATOM 1575 C CA . THR A 1 212 ? -17.158 -12.431 27.654 1.00 84.81 212 THR A CA 1
ATOM 1576 C C . THR A 1 212 ? -17.654 -11.821 26.341 1.00 84.81 212 THR A C 1
ATOM 1578 O O . THR A 1 212 ? -18.853 -11.543 26.241 1.00 84.81 212 THR A O 1
ATOM 1581 N N . PRO A 1 213 ? -16.770 -11.576 25.358 1.00 87.62 213 PRO A N 1
ATOM 1582 C CA . PRO A 1 213 ? -17.172 -10.959 24.106 1.00 87.62 213 PRO A CA 1
ATOM 1583 C C . PRO A 1 213 ? -17.944 -11.952 23.241 1.00 87.62 213 PRO A C 1
ATOM 1585 O O . PRO A 1 213 ? -17.480 -13.066 23.030 1.00 87.62 213 PRO A O 1
ATOM 1588 N N . ASP A 1 214 ? -19.081 -11.513 22.711 1.00 90.75 214 ASP A N 1
ATOM 1589 C CA . ASP A 1 214 ? -19.861 -12.215 21.689 1.00 90.75 214 ASP A CA 1
ATOM 1590 C C . ASP A 1 214 ? -19.226 -12.032 20.297 1.00 90.75 214 ASP A C 1
ATOM 1592 O O . ASP A 1 214 ? -19.292 -12.916 19.441 1.00 90.75 214 ASP A O 1
ATOM 1596 N N . PHE A 1 215 ? -18.562 -10.888 20.085 1.00 90.00 215 PHE A N 1
ATOM 1597 C CA . PHE A 1 215 ? -17.820 -10.569 18.866 1.00 90.00 215 PHE A CA 1
ATOM 1598 C C . PHE A 1 215 ? -16.455 -9.967 19.180 1.00 90.00 215 PHE A C 1
ATOM 1600 O O . PHE A 1 215 ? -16.296 -9.189 20.125 1.00 90.00 215 PHE A O 1
ATOM 1607 N N . ILE A 1 216 ? -15.482 -10.270 18.328 1.00 90.00 216 ILE A N 1
ATOM 1608 C CA . ILE A 1 216 ? -14.137 -9.709 18.374 1.00 90.00 216 ILE A CA 1
ATOM 1609 C C . ILE A 1 216 ? -13.881 -8.985 17.054 1.00 90.00 216 ILE A C 1
ATOM 1611 O O . ILE A 1 216 ? -14.018 -9.560 15.979 1.00 90.00 216 ILE A O 1
ATOM 1615 N N . ILE A 1 217 ? -13.514 -7.710 17.144 1.00 87.88 217 ILE A N 1
ATOM 1616 C CA . ILE A 1 217 ? -13.093 -6.886 16.014 1.00 87.88 217 ILE A CA 1
ATOM 1617 C C . ILE A 1 217 ? -11.589 -6.671 16.146 1.00 87.88 217 ILE A C 1
ATOM 1619 O O . ILE A 1 217 ? -11.149 -5.939 17.033 1.00 87.88 217 ILE A O 1
ATOM 1623 N N . SER A 1 218 ? -10.806 -7.301 15.276 1.00 87.00 218 SER A N 1
ATOM 1624 C CA . SER A 1 218 ? -9.357 -7.121 15.200 1.00 87.00 218 SER A CA 1
ATOM 1625 C C . SER A 1 218 ? -9.015 -6.150 14.081 1.00 87.00 218 SER A C 1
ATOM 1627 O O . SER A 1 218 ? -9.453 -6.321 12.943 1.00 87.00 218 SER A O 1
ATOM 1629 N N . ILE A 1 219 ? -8.263 -5.103 14.410 1.00 82.31 219 ILE A N 1
ATOM 1630 C CA . ILE A 1 219 ? -7.797 -4.110 13.444 1.00 82.31 219 ILE A CA 1
ATOM 1631 C C . ILE A 1 219 ? -6.281 -4.023 13.542 1.00 82.31 219 ILE A C 1
ATOM 1633 O O . ILE A 1 219 ? -5.741 -3.656 14.589 1.00 82.31 219 ILE A O 1
ATOM 1637 N N . VAL A 1 220 ? -5.607 -4.297 12.430 1.00 80.88 220 VAL A N 1
ATOM 1638 C CA . VAL A 1 220 ? -4.157 -4.152 12.287 1.00 80.88 220 VAL A CA 1
ATOM 1639 C C . VAL A 1 220 ? -3.880 -2.968 11.368 1.00 80.88 220 VAL A C 1
ATOM 1641 O O . VAL A 1 220 ? -4.496 -2.829 10.316 1.00 80.88 220 VAL A O 1
ATOM 1644 N N . ASP A 1 221 ? -2.958 -2.103 11.782 1.00 76.19 221 ASP A N 1
ATOM 1645 C CA . ASP A 1 221 ? -2.388 -1.044 10.946 1.00 76.19 221 ASP A CA 1
ATOM 1646 C C . ASP A 1 221 ? -0.895 -0.952 11.274 1.00 76.19 221 ASP A C 1
ATOM 1648 O O . ASP A 1 221 ? -0.518 -0.545 12.380 1.00 76.19 221 ASP A O 1
ATOM 1652 N N . GLY A 1 222 ? -0.038 -1.419 10.364 1.00 73.12 222 GLY A N 1
ATOM 1653 C CA . GLY A 1 222 ? 1.397 -1.468 10.627 1.00 73.12 222 GLY A CA 1
ATOM 1654 C C . GLY A 1 222 ? 2.207 -2.331 9.657 1.00 73.12 222 GLY A C 1
ATOM 1655 O O . GLY A 1 222 ? 1.756 -2.614 8.550 1.00 73.12 222 GLY A O 1
ATOM 1656 N N . PRO A 1 223 ? 3.443 -2.714 10.031 1.00 69.88 223 PRO A N 1
ATOM 1657 C CA . PRO A 1 223 ? 4.247 -3.632 9.231 1.00 69.88 223 PRO A CA 1
ATOM 1658 C C . PRO A 1 223 ? 3.583 -5.013 9.173 1.00 69.88 223 PRO A C 1
ATOM 1660 O O . PRO A 1 223 ? 3.190 -5.556 10.207 1.00 69.88 223 PRO A O 1
ATOM 1663 N N . ALA A 1 224 ? 3.487 -5.579 7.971 1.00 70.81 224 ALA A N 1
ATOM 1664 C CA . ALA A 1 224 ? 2.936 -6.913 7.767 1.00 70.81 224 ALA A CA 1
ATOM 1665 C C . ALA A 1 224 ? 3.845 -7.977 8.417 1.00 70.81 224 ALA A C 1
ATOM 1667 O O . ALA A 1 224 ? 5.074 -7.864 8.377 1.00 70.81 224 ALA A O 1
ATOM 1668 N N . GLY A 1 225 ? 3.252 -9.007 9.029 1.00 65.12 225 GLY A N 1
ATOM 1669 C CA . GLY A 1 225 ? 3.991 -10.145 9.600 1.00 65.12 225 GLY A CA 1
ATOM 1670 C C . GLY A 1 225 ? 4.594 -9.941 11.000 1.00 65.12 225 GLY A C 1
ATOM 1671 O O . GLY A 1 225 ? 5.421 -10.744 11.425 1.00 65.12 225 GLY A O 1
ATOM 1672 N N . GLY A 1 226 ? 4.213 -8.887 11.735 1.00 55.75 226 GLY A N 1
ATOM 1673 C CA . GLY A 1 226 ? 4.528 -8.735 13.169 1.00 55.75 226 GLY A CA 1
ATOM 1674 C C . GLY A 1 226 ? 6.005 -8.490 13.521 1.00 55.75 226 GLY A C 1
ATOM 1675 O O . GLY A 1 226 ? 6.344 -8.367 14.698 1.00 55.75 226 GLY A O 1
ATOM 1676 N N . GLY A 1 227 ? 6.886 -8.386 12.525 1.00 46.34 227 GLY A N 1
ATOM 1677 C CA . GLY A 1 227 ? 8.296 -8.077 12.721 1.00 46.34 227 GLY A CA 1
ATOM 1678 C C . GLY A 1 227 ? 8.496 -6.615 13.104 1.00 46.34 227 GLY A C 1
ATOM 1679 O O . GLY A 1 227 ? 8.310 -5.710 12.287 1.00 46.34 227 GLY A O 1
ATOM 1680 N N . GLU A 1 228 ? 8.931 -6.372 14.339 1.00 40.81 228 GLU A N 1
ATOM 1681 C CA . GLU A 1 228 ? 9.573 -5.116 14.709 1.00 40.81 228 GLU A CA 1
ATOM 1682 C C . GLU A 1 228 ? 10.766 -4.936 13.764 1.00 40.81 228 GLU A C 1
ATOM 1684 O O . GLU A 1 228 ? 11.722 -5.715 13.788 1.00 40.81 228 GLU A O 1
ATOM 1689 N N . ARG A 1 229 ? 10.693 -3.963 12.845 1.00 45.53 229 ARG A N 1
ATOM 1690 C CA . ARG A 1 229 ? 11.839 -3.674 11.985 1.00 45.53 229 ARG A CA 1
ATOM 1691 C C . ARG A 1 229 ? 13.022 -3.374 12.903 1.00 45.53 229 ARG A C 1
ATOM 1693 O O . ARG A 1 229 ? 13.020 -2.361 13.602 1.00 45.53 229 ARG A O 1
ATOM 1700 N N . ILE A 1 230 ? 14.079 -4.177 12.790 1.00 40.41 230 ILE A N 1
ATOM 1701 C CA . ILE A 1 230 ? 15.457 -3.771 13.088 1.00 40.41 230 ILE A CA 1
ATOM 1702 C C . ILE A 1 230 ? 15.820 -2.687 12.054 1.00 40.41 230 ILE A C 1
ATOM 1704 O O . ILE A 1 230 ? 16.566 -2.898 11.108 1.00 40.41 230 ILE A O 1
ATOM 1708 N N . GLY A 1 231 ? 15.159 -1.535 12.151 1.00 40.94 231 GLY A N 1
ATOM 1709 C CA . GLY A 1 231 ? 15.131 -0.475 11.144 1.00 40.94 231 GLY A CA 1
ATOM 1710 C C . GLY A 1 231 ? 15.611 0.861 11.688 1.00 40.94 231 GLY A C 1
ATOM 1711 O O . GLY A 1 231 ? 15.524 1.866 10.994 1.00 40.94 231 GLY A O 1
ATOM 1712 N N . ALA A 1 232 ? 16.135 0.889 12.915 1.00 37.56 232 ALA A N 1
ATOM 1713 C CA . ALA A 1 232 ? 16.743 2.089 13.479 1.00 37.56 232 ALA A CA 1
ATOM 1714 C C . ALA A 1 232 ? 18.156 2.370 12.919 1.00 37.56 232 ALA A C 1
ATOM 1716 O O . ALA A 1 232 ? 18.705 3.433 13.191 1.00 37.56 232 ALA A O 1
ATOM 1717 N N . LEU A 1 233 ? 18.749 1.453 12.135 1.00 40.72 233 LEU A N 1
ATOM 1718 C CA . LEU A 1 233 ? 20.141 1.569 11.667 1.00 40.72 233 LEU A CA 1
ATOM 1719 C C . LEU A 1 233 ? 20.351 1.464 10.146 1.00 40.72 233 LEU A C 1
ATOM 1721 O O . LEU A 1 233 ? 21.464 1.714 9.686 1.00 40.72 233 LEU A O 1
ATOM 1725 N N . VAL A 1 234 ? 19.326 1.162 9.341 1.00 42.66 234 VAL A N 1
ATOM 1726 C CA . VAL A 1 234 ? 19.471 1.147 7.872 1.00 42.66 234 VAL A CA 1
ATOM 1727 C C . VAL A 1 234 ? 19.041 2.508 7.330 1.00 42.66 234 VAL A C 1
ATOM 1729 O O . VAL A 1 234 ? 17.860 2.841 7.278 1.00 42.66 234 VAL A O 1
ATOM 1732 N N . GLY A 1 235 ? 20.036 3.340 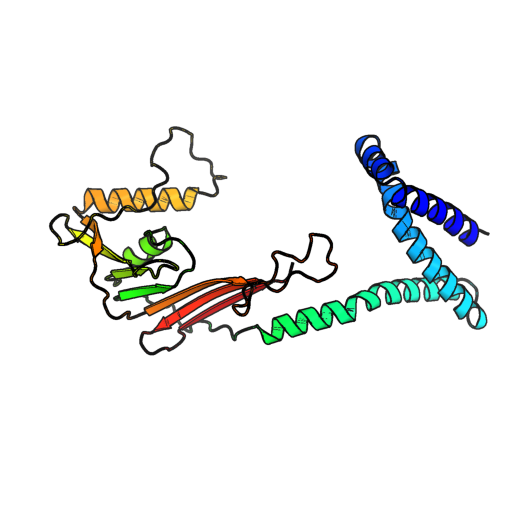7.020 1.00 39.69 235 GLY A N 1
ATOM 1733 C CA . GLY A 1 235 ? 19.865 4.735 6.627 1.00 39.69 235 GLY A CA 1
ATOM 1734 C C . GLY A 1 235 ? 18.983 4.951 5.391 1.00 39.69 235 GLY A C 1
ATOM 1735 O O . GLY A 1 235 ? 18.798 4.066 4.560 1.00 39.69 235 GLY A O 1
ATOM 1736 N N . LYS A 1 236 ? 18.501 6.195 5.262 1.00 45.69 236 LYS A N 1
ATOM 1737 C CA . LYS A 1 236 ? 17.620 6.777 4.223 1.00 45.69 236 LYS A CA 1
ATOM 1738 C C . LYS A 1 236 ? 18.066 6.617 2.745 1.00 45.69 236 LYS A C 1
ATOM 1740 O O . LYS A 1 236 ? 17.497 7.267 1.879 1.00 45.69 236 LYS A O 1
ATOM 1745 N N . TRP A 1 237 ? 19.053 5.773 2.448 1.00 41.97 237 TRP A N 1
ATOM 1746 C CA . TRP A 1 237 ? 19.630 5.539 1.117 1.00 41.97 237 TRP A CA 1
ATOM 1747 C C . TRP A 1 237 ? 19.782 4.043 0.807 1.00 41.97 237 TRP A C 1
ATOM 1749 O O . TRP A 1 237 ? 20.781 3.609 0.239 1.00 41.97 237 TRP A O 1
ATOM 1759 N N . SER A 1 238 ? 18.807 3.231 1.212 1.00 51.59 238 SER A N 1
ATOM 1760 C CA . SER A 1 238 ? 18.747 1.820 0.836 1.00 51.59 238 SER A CA 1
ATOM 1761 C C . SER A 1 238 ? 17.919 1.674 -0.446 1.00 51.59 238 SER A C 1
ATOM 1763 O O . SER A 1 238 ? 16.792 2.155 -0.504 1.00 51.59 238 SER A O 1
ATOM 1765 N N . LEU A 1 239 ? 18.462 0.982 -1.455 1.00 51.25 239 LEU A N 1
ATOM 1766 C CA . LEU A 1 239 ? 17.706 0.507 -2.628 1.00 51.25 239 LEU A CA 1
ATOM 1767 C C . LEU A 1 239 ? 16.777 -0.670 -2.283 1.00 51.25 239 LEU A C 1
ATOM 1769 O O . LEU A 1 239 ? 16.128 -1.228 -3.165 1.00 51.25 239 LEU A O 1
ATOM 1773 N N . GLN A 1 240 ? 16.754 -1.087 -1.017 1.00 54.50 240 GLN A N 1
ATOM 1774 C CA . GLN A 1 240 ? 15.870 -2.127 -0.536 1.00 54.50 240 GLN A CA 1
ATOM 1775 C C . GLN A 1 240 ? 14.456 -1.537 -0.432 1.00 54.50 240 GLN A C 1
ATOM 1777 O O . GLN A 1 240 ? 14.296 -0.482 0.197 1.00 54.50 240 GLN A O 1
ATOM 1782 N N . PRO A 1 241 ? 13.448 -2.167 -1.063 1.00 56.72 241 PRO A N 1
ATOM 1783 C CA . PRO A 1 241 ? 12.069 -1.714 -0.962 1.00 56.72 241 PRO A CA 1
ATOM 1784 C C . PRO A 1 241 ? 11.660 -1.665 0.506 1.00 56.72 241 PRO A C 1
ATOM 1786 O O . PRO A 1 241 ? 12.152 -2.439 1.336 1.00 56.72 241 PRO A O 1
ATOM 1789 N N . SER A 1 242 ? 10.771 -0.737 0.847 1.00 62.03 242 SER A N 1
ATOM 1790 C CA . SER A 1 242 ? 10.230 -0.743 2.193 1.00 62.03 242 SER A CA 1
ATOM 1791 C C . SER A 1 242 ? 9.448 -2.053 2.380 1.00 62.03 242 SER A C 1
ATOM 1793 O O . SER A 1 242 ? 8.606 -2.403 1.563 1.00 62.03 242 SER A O 1
ATOM 1795 N N . GLY A 1 243 ? 9.763 -2.818 3.429 1.00 65.31 243 GLY A N 1
ATOM 1796 C CA . GLY A 1 243 ? 8.991 -4.011 3.784 1.00 65.31 243 GLY A CA 1
ATOM 1797 C C . GLY A 1 243 ? 7.480 -3.727 3.886 1.00 65.31 243 GLY A C 1
ATOM 1798 O O . GLY A 1 243 ? 7.109 -2.598 4.238 1.00 65.31 243 GLY A O 1
ATOM 1799 N N . PRO A 1 244 ? 6.639 -4.732 3.600 1.00 74.31 244 PRO A N 1
ATOM 1800 C CA . PRO A 1 244 ? 5.204 -4.577 3.399 1.00 74.31 244 PRO A CA 1
ATOM 1801 C C . PRO A 1 244 ? 4.482 -4.007 4.620 1.00 74.31 244 PRO A C 1
ATOM 1803 O O . PRO A 1 244 ? 4.851 -4.229 5.775 1.00 74.31 244 PRO A O 1
ATOM 1806 N N . THR A 1 245 ? 3.422 -3.264 4.335 1.00 76.38 245 THR A N 1
ATOM 1807 C CA . THR A 1 245 ? 2.475 -2.729 5.313 1.00 76.38 245 THR A CA 1
ATOM 1808 C C . THR A 1 245 ? 1.139 -3.436 5.156 1.00 76.38 245 THR A C 1
ATOM 1810 O O . THR A 1 245 ? 0.714 -3.719 4.035 1.00 76.38 245 THR A O 1
ATOM 1813 N N . GLU A 1 246 ? 0.496 -3.721 6.281 1.00 80.00 246 GLU A N 1
ATOM 1814 C CA . GLU A 1 246 ? -0.798 -4.381 6.370 1.00 80.00 246 GLU A CA 1
ATOM 1815 C C . GLU A 1 246 ? -1.802 -3.447 7.037 1.00 80.00 246 GLU A C 1
ATOM 1817 O O . GLU A 1 246 ? -1.543 -2.862 8.095 1.00 80.00 246 GLU A O 1
ATOM 1822 N N . LYS A 1 247 ? -2.968 -3.339 6.403 1.00 81.69 247 LYS A N 1
ATOM 1823 C CA . LYS A 1 247 ? -4.191 -2.852 7.025 1.00 81.69 247 LYS A CA 1
ATOM 1824 C C . LYS A 1 247 ? -5.242 -3.939 6.933 1.00 81.69 247 LYS A C 1
ATOM 1826 O O . LYS A 1 247 ? -5.725 -4.219 5.835 1.00 81.69 247 LYS A O 1
ATOM 1831 N N . SER A 1 248 ? -5.607 -4.528 8.061 1.00 82.19 248 SER A N 1
ATOM 1832 C CA . SER A 1 248 ? -6.627 -5.572 8.106 1.00 82.19 248 SER A CA 1
ATOM 1833 C C . SER A 1 248 ? -7.713 -5.269 9.129 1.00 82.19 248 SER A C 1
ATOM 1835 O O . SER A 1 248 ? -7.483 -4.634 10.160 1.00 82.19 248 SER A O 1
ATOM 1837 N N . LEU A 1 249 ? -8.928 -5.685 8.785 1.00 84.00 249 LEU A N 1
ATOM 1838 C CA . LEU A 1 249 ? -10.113 -5.678 9.627 1.00 84.00 249 LEU A CA 1
ATOM 1839 C C . LEU A 1 249 ? -10.670 -7.099 9.617 1.00 84.00 249 LEU A C 1
ATOM 1841 O O . LEU A 1 249 ? -11.085 -7.599 8.569 1.00 84.00 249 LEU A O 1
ATOM 1845 N N . GLU A 1 250 ? -10.718 -7.719 10.786 1.00 88.00 250 GLU A N 1
ATOM 1846 C CA . GLU A 1 250 ? -11.346 -9.017 10.991 1.00 88.00 250 GLU A CA 1
ATOM 1847 C C . GLU A 1 250 ? -12.465 -8.891 12.024 1.00 88.00 250 GLU A C 1
ATOM 1849 O O . GLU A 1 250 ? -12.288 -8.273 13.073 1.00 88.00 250 GLU A O 1
ATOM 1854 N N . ILE A 1 251 ? -13.624 -9.471 11.720 1.00 87.62 251 ILE A N 1
ATOM 1855 C CA . ILE A 1 251 ? -14.738 -9.630 12.652 1.00 87.62 251 ILE A CA 1
ATOM 1856 C C . ILE A 1 251 ? -14.946 -11.125 12.850 1.00 87.62 251 ILE A C 1
ATOM 1858 O O . ILE A 1 251 ? -15.298 -11.831 11.901 1.00 87.62 251 ILE A O 1
ATOM 1862 N N . SER A 1 252 ? -14.772 -11.593 14.080 1.00 91.19 252 SER A N 1
ATOM 1863 C CA . SER A 1 252 ? -15.007 -12.980 14.463 1.00 91.19 252 SER A CA 1
ATOM 1864 C C . SER A 1 252 ? -16.052 -13.087 15.572 1.00 91.19 252 SER A C 1
ATOM 1866 O O . SER A 1 252 ? -16.253 -12.153 16.350 1.00 91.19 252 SER A O 1
ATOM 1868 N N . SER A 1 253 ? -16.723 -14.233 15.656 1.00 88.75 253 SER A N 1
ATOM 1869 C CA . SER A 1 253 ? -17.566 -14.581 16.808 1.00 88.75 253 SER A CA 1
ATOM 1870 C C . SER A 1 253 ? -16.708 -15.031 18.001 1.00 88.75 253 SER A C 1
ATOM 1872 O O . SER A 1 253 ? -15.540 -15.397 17.847 1.00 88.75 253 SER A O 1
ATOM 1874 N N . ASP A 1 254 ? -17.313 -15.048 19.188 1.00 82.69 254 ASP A N 1
ATOM 1875 C CA . ASP A 1 254 ? -16.844 -15.712 20.415 1.00 82.69 254 ASP A CA 1
ATOM 1876 C C . ASP A 1 254 ? -16.310 -17.146 20.220 1.00 82.69 254 ASP A C 1
ATOM 1878 O O . ASP A 1 254 ? -15.415 -17.587 20.940 1.00 82.69 254 ASP A O 1
ATOM 1882 N N . ARG A 1 255 ? -16.828 -17.872 19.224 1.00 81.56 255 ARG A N 1
ATOM 1883 C CA . ARG A 1 255 ? -16.437 -19.246 18.869 1.00 81.56 255 ARG A CA 1
ATOM 1884 C C . ARG A 1 255 ? -15.236 -19.314 17.925 1.00 81.56 255 ARG A C 1
ATOM 1886 O O . ARG A 1 255 ? -14.839 -20.411 17.539 1.00 81.56 255 ARG A O 1
ATOM 1893 N N . GLY A 1 256 ? -14.672 -18.170 17.536 1.00 80.38 256 GLY A N 1
ATOM 1894 C CA . GLY A 1 256 ? -13.547 -18.081 16.603 1.00 80.38 256 GLY A CA 1
ATOM 1895 C C . GLY A 1 256 ? -13.931 -18.220 15.127 1.00 80.38 256 GLY A C 1
ATOM 1896 O O . GLY A 1 256 ? -13.051 -18.336 14.280 1.00 80.38 256 GLY A O 1
ATOM 1897 N N . GLU A 1 257 ? -15.225 -18.206 14.794 1.00 87.56 257 GLU A N 1
ATOM 1898 C CA . GLU A 1 257 ? -15.681 -18.171 13.402 1.00 87.56 257 GLU A CA 1
ATOM 1899 C C . GLU A 1 257 ? -15.440 -16.777 12.811 1.00 87.56 257 GLU A C 1
ATOM 1901 O O . GLU A 1 257 ? -15.932 -15.782 13.347 1.00 87.56 257 GLU A O 1
ATOM 1906 N N . VAL A 1 258 ? -14.690 -16.700 11.709 1.00 88.12 258 VAL A N 1
ATOM 1907 C CA . VAL A 1 258 ? -14.422 -15.445 10.994 1.00 88.12 258 VAL A CA 1
ATOM 1908 C C . VAL A 1 258 ? -15.614 -15.118 10.102 1.00 88.12 258 VAL A C 1
ATOM 1910 O O . VAL A 1 258 ? -15.888 -15.819 9.132 1.00 88.12 258 VAL A O 1
ATOM 1913 N N . LEU A 1 259 ? -16.318 -14.037 10.429 1.00 87.44 259 LEU A N 1
ATOM 1914 C CA . LEU A 1 259 ? -17.522 -13.594 9.722 1.00 87.44 259 LEU A CA 1
ATOM 1915 C C . LEU A 1 259 ? -17.197 -12.604 8.603 1.00 87.44 259 LEU A C 1
ATOM 1917 O O . LEU A 1 259 ? -17.893 -12.544 7.591 1.00 87.44 259 LEU A O 1
ATOM 1921 N N . LEU A 1 260 ? -16.151 -11.804 8.802 1.00 88.06 260 LEU A N 1
ATOM 1922 C CA . LEU A 1 260 ? -15.639 -10.869 7.814 1.00 88.06 260 LEU A CA 1
ATOM 1923 C C . LEU A 1 260 ? -14.131 -10.744 7.984 1.00 88.06 260 LEU A C 1
ATOM 1925 O O . LEU A 1 260 ? -13.650 -10.533 9.094 1.00 88.06 260 LEU A O 1
ATOM 1929 N N . ARG A 1 261 ? -13.403 -10.805 6.872 1.00 87.50 261 ARG A N 1
ATOM 1930 C CA . ARG A 1 261 ? -11.991 -10.433 6.812 1.00 87.50 261 ARG A CA 1
ATOM 1931 C C . ARG A 1 261 ? -11.747 -9.595 5.576 1.00 87.50 261 ARG A C 1
ATOM 1933 O O . ARG A 1 261 ? -11.987 -10.042 4.455 1.00 87.50 261 ARG A O 1
ATOM 1940 N N . GLN A 1 262 ? -11.234 -8.395 5.794 1.00 85.06 262 GLN A N 1
ATOM 1941 C CA . GLN A 1 262 ? -10.740 -7.526 4.742 1.00 85.06 262 GLN A CA 1
ATOM 1942 C C . GLN A 1 262 ? -9.297 -7.161 5.035 1.00 85.06 262 GLN A C 1
ATOM 1944 O O . GLN A 1 262 ? -8.965 -6.741 6.138 1.00 85.06 262 GLN A O 1
ATOM 1949 N N . GLU A 1 263 ? -8.452 -7.309 4.025 1.00 82.25 263 GLU A N 1
ATOM 1950 C CA . GLU A 1 263 ? -7.028 -7.034 4.124 1.00 82.25 263 GLU A CA 1
ATOM 1951 C C . GLU A 1 263 ? -6.576 -6.208 2.922 1.00 82.25 263 GLU A C 1
ATOM 1953 O O . GLU A 1 263 ? -6.952 -6.471 1.774 1.00 82.25 263 GLU A O 1
ATOM 1958 N N . LEU A 1 264 ? -5.752 -5.207 3.214 1.00 79.25 264 LEU A N 1
ATOM 1959 C CA . LEU A 1 264 ? -5.062 -4.357 2.264 1.00 79.25 264 LEU A CA 1
ATOM 1960 C C . LEU A 1 264 ? -3.563 -4.422 2.567 1.00 79.25 264 LEU A C 1
ATOM 1962 O O . LEU A 1 264 ? -3.088 -3.838 3.542 1.00 79.25 264 LEU A O 1
ATOM 1966 N N . LEU A 1 265 ? -2.826 -5.115 1.700 1.00 79.06 265 LEU A N 1
ATOM 1967 C CA . LEU A 1 265 ? -1.366 -5.172 1.722 1.00 79.06 265 LEU A CA 1
ATOM 1968 C C . LEU A 1 265 ? -0.782 -4.182 0.714 1.00 79.06 265 LEU A C 1
ATOM 1970 O O . LEU A 1 265 ? -1.269 -4.067 -0.413 1.00 79.06 265 LEU A O 1
ATOM 1974 N N . SER A 1 266 ? 0.278 -3.482 1.113 1.00 71.81 266 SER A N 1
ATOM 1975 C CA . SER A 1 266 ? 0.962 -2.498 0.270 1.00 71.81 266 SER A CA 1
ATOM 1976 C C . SER A 1 266 ? 2.471 -2.481 0.518 1.00 71.81 266 SER A C 1
ATOM 1978 O O . SER A 1 266 ? 2.916 -2.560 1.663 1.00 71.81 266 SER A O 1
ATOM 1980 N N . ILE A 1 267 ? 3.252 -2.316 -0.553 1.00 68.12 267 ILE A N 1
ATOM 1981 C CA . ILE A 1 267 ? 4.699 -2.052 -0.528 1.00 68.12 267 ILE A CA 1
ATOM 1982 C C . ILE A 1 267 ? 4.929 -0.641 -1.081 1.00 68.12 267 ILE A C 1
ATOM 1984 O O . ILE A 1 267 ? 4.388 -0.306 -2.138 1.00 68.12 267 ILE A O 1
ATOM 1988 N N . SER A 1 268 ? 5.721 0.171 -0.370 1.00 57.97 268 SER A N 1
ATOM 1989 C CA . SER A 1 268 ? 6.138 1.519 -0.801 1.00 57.97 268 SER A CA 1
ATOM 1990 C C . SER A 1 268 ? 7.587 1.605 -1.266 1.00 57.97 268 SER A C 1
ATOM 1992 O O . SER A 1 268 ? 8.441 0.848 -0.739 1.00 57.97 268 SER A O 1
#

Radius of gyration: 30.13 Å; Cα contacts (8 Å, |Δi|>4): 378; chains: 1; bounding box: 61×49×82 Å

Foldseek 3Di:
DVLVVQLVVLVVLLCCCVVPVVVLVVCCVPPVVRSVVSVCSVVSNLLSVQLVVQLVVCVVPDDDPVSNVVSNVVSVVVVVVVCVVVVVVQVVLVVVLDDDWADFPDPDQDAEEEEEEDADDQACEPVNLVQQPRPRYAWYWYDYPPDDIKIKGKAAPPDDADFGDYDDPDDDPPDDDDPPDPCPVVNVSVVVVVVCCVVPNITIGIDPDDDQHQKYKYWDWFAGPPDPPPPPPDDPDDPDWAHKTKTKIWMAGSVRHTNGIDMDIDID

Solvent-accessible surface area (backbone atoms only — not comparable to full-atom values): 15180 Å² total; per-residue (Å²): 114,67,68,61,54,51,46,52,55,22,42,53,35,20,51,48,35,69,77,38,53,65,56,31,52,51,24,39,74,79,41,51,65,65,8,50,56,36,64,42,14,48,58,54,26,52,55,43,52,49,27,51,54,44,33,58,64,45,52,81,83,36,64,74,69,63,28,56,53,53,18,51,54,51,37,53,48,52,68,60,50,70,56,43,65,62,52,52,52,54,50,51,54,51,57,74,68,58,73,83,69,38,77,57,95,57,86,84,81,68,46,40,28,34,33,37,44,39,85,52,79,82,60,50,41,74,66,53,53,55,48,64,69,35,78,61,34,63,35,42,32,35,40,26,80,86,53,78,65,46,21,38,33,81,38,50,75,86,52,89,59,47,84,47,68,65,78,73,82,62,92,80,66,96,67,76,94,52,96,82,46,93,56,52,70,59,49,51,52,48,53,51,50,54,50,52,33,68,76,65,59,32,36,50,27,34,37,90,66,80,72,80,41,47,27,38,37,41,44,48,79,47,58,50,87,79,60,79,72,93,55,93,78,69,61,102,80,60,93,65,72,50,76,46,32,30,40,34,44,36,35,26,40,63,86,69,51,75,50,31,32,49,74,47,78,47,71,9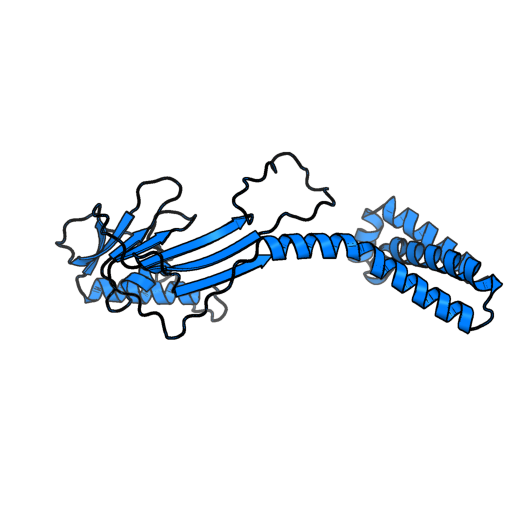8

Secondary structure (DSSP, 8-state):
-HHHHHHHHHHHHHHHHHH-HHHHHHHHHH-HHHHHHHHHHHHHHHHHHHHHHHHHHHTTT--HHHHHHHHHHHHHHHHHHTTHHHHHHHHHHHHHHPPPPB--SS-----EEEEEE-SS-SSB-HHHHHHHHSTTEEEEEEEETTEEEEEEEEEETTSSSEEPPBP---S--SS---TT-TTHHHHHHHHHHHHHHHHHTEEEEEES--PPPSEEEEEEEEETTS-----SSS-S---SPPPPEEEEEEEEETT--EEEEEEEEE--

Sequence (268 aa):
MWLKTYLTVTGIGALLALAFPWLVIMGMFMLVIPGLILGMMPTAFLYGLVFAGIRFLLSTVLSGAPLNIAAAVATLAVFWVIPQPAKLAANAELEALRQEQVLPSSPVKLAGNILVQRPFESRCDDLCAALLKTPGVTSVTLHSKRGEPVTYVIADETAEGEAGKSIGYGLLEPGGYNASDPLAGRRALEAEWNLMLTQGGKMLMKTKAAPTPDFIISIVDGPAGGGERIGALVGKWSLQPSGPTEKSLEISSDRGEVLLRQELLSIS